Protein AF-A0A2N5J435-F1 (afdb_monomer)

Secondary structure (DSSP, 8-state):
-----------------TTHHHHHHHHHHHHHHHHHHHHHHHHHHHHHHHHHHHHHHHHHHHHHHHHHHHHHHHHHHHHHHHHTS-GGG-S-SHHHHHHHHHHHHHHHT--PPP---TT--HHHHHHHHHHHHHHHHHHHHHHHHHHHHHHHHHHHHHHHHHHHHHHHHHHHHHHHHHHHHHTTTT-S-HHHHHHHHHHHHHHHHHHTSSS--HHHHHHHHHHHHHHHHHHHHHHHHHHHHHHHHHHHHHH----EEEEEE-STT-EEEEEEEETTEEEEEEEETT-S-EEEEEEEEEEE-SSEEEEEETTS-EEEEEEETTTTEEEE-GGG--EEEEE---

Solvent-accessible surface area (backbone atoms only — not comparable to full-atom values): 18517 Å² total; per-residue (Å²): 133,90,80,87,89,89,81,87,83,86,89,85,90,79,87,88,72,99,64,54,63,66,53,53,52,50,50,52,51,52,54,54,52,50,52,51,53,49,52,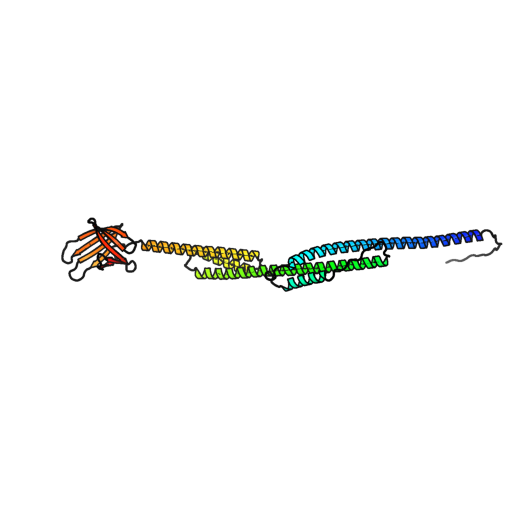53,50,50,48,51,52,51,50,47,52,52,33,54,51,29,50,51,52,17,50,51,26,48,52,49,23,54,54,29,46,53,54,27,51,54,53,49,52,52,47,56,61,58,57,70,57,65,61,87,57,36,67,50,58,66,35,44,52,52,38,45,51,56,55,52,54,52,72,73,62,77,68,88,79,82,76,84,56,89,88,55,53,52,70,55,29,48,50,47,22,50,53,29,46,49,52,26,48,51,29,50,53,50,36,53,52,48,55,51,29,50,49,46,34,51,51,21,28,53,52,29,50,33,48,50,27,50,52,54,29,49,54,45,44,53,52,44,48,52,50,58,65,72,42,67,94,44,43,65,48,68,65,34,52,56,50,33,53,52,37,44,55,53,36,53,49,48,73,69,41,87,83,63,51,40,68,59,32,48,50,40,33,50,52,37,54,55,30,48,50,48,34,54,53,24,27,52,52,28,53,50,52,53,49,52,51,50,51,51,59,41,61,57,61,81,75,51,46,26,39,36,72,53,65,98,91,37,43,35,36,38,41,33,36,55,98,69,30,35,40,38,40,35,38,41,81,88,50,93,62,71,50,75,49,62,21,42,61,75,43,76,78,50,42,44,40,32,31,34,35,94,87,70,51,74,43,35,32,39,50,41,79,90,78,48,30,40,28,38,47,49,94,78,44,82,51,67,18,46,54,64,86,126

pLDDT: mean 81.97, std 17.52, range [30.69, 98.88]

Organism: NCBI:txid361854

Sequence (342 aa):
MAQQPGSAPTPAASGPSTGDKRRLTIIAAVTAAALIVAGIGGYLLWSNHRRDAAMTACRNAAKEYDKTHDAMAKILAQAKSLSSTDESTMSSTDSLDKLKKLIASKTATDTTPPICDAGLVTSELESTKGRLDDLAGDNRALQRQLESSIKDVNASIDAKTLKNAQDDLNDAIDQAQNVLDSSAGQVADESTRSNLQTAIDDARKTVNKDKPSAAEMTKATKSLTDAIGKVNSSIAAKQQADAEEKARKAAEGPQGAFFFAAGAGGYRESITFADGQATSIQWMSLSPDRKTVVYQVSSDDGYTYTLTDNEGGTRTFTYDRGSNTLTDVTAGLSNEYAHADN

Structure (mmCIF, N/CA/C/O backbone):
data_AF-A0A2N5J435-F1
#
_entry.id   AF-A0A2N5J435-F1
#
loop_
_atom_site.group_PDB
_atom_site.id
_atom_site.type_symbol
_atom_site.label_atom_id
_atom_site.label_alt_id
_atom_site.label_comp_id
_atom_site.label_asym_id
_atom_site.label_entity_id
_atom_site.label_seq_id
_atom_site.pdbx_PDB_ins_code
_atom_site.Cartn_x
_atom_site.Cartn_y
_atom_site.Cartn_z
_atom_site.occupancy
_atom_site.B_iso_or_equiv
_atom_site.auth_seq_id
_atom_site.auth_comp_id
_atom_site.auth_asym_id
_atom_site.auth_atom_id
_atom_site.pdbx_PDB_model_num
ATOM 1 N N . MET A 1 1 ? 8.927 30.786 -104.561 1.00 34.91 1 MET A N 1
ATOM 2 C CA . MET A 1 1 ? 9.274 31.717 -105.655 1.00 34.91 1 MET A CA 1
ATOM 3 C C . MET A 1 1 ? 10.755 32.033 -105.534 1.00 34.91 1 MET A C 1
ATOM 5 O O . MET A 1 1 ? 11.125 32.464 -104.455 1.00 34.91 1 MET A O 1
ATOM 9 N N . ALA A 1 2 ? 11.517 31.778 -106.613 1.00 35.88 2 ALA A N 1
ATOM 10 C CA . ALA A 1 2 ? 12.913 32.177 -106.898 1.00 35.88 2 ALA A CA 1
ATOM 11 C C . ALA A 1 2 ? 14.011 31.738 -105.893 1.00 35.88 2 ALA A C 1
ATOM 13 O O . ALA A 1 2 ? 13.803 31.782 -104.694 1.00 35.88 2 ALA A O 1
ATOM 14 N N . GLN A 1 3 ? 15.243 31.366 -106.243 1.00 30.69 3 GLN A N 1
ATOM 15 C CA . GLN A 1 3 ? 15.958 30.921 -107.448 1.00 30.69 3 GLN A CA 1
ATOM 16 C C . GLN A 1 3 ? 17.385 30.591 -106.933 1.00 30.69 3 GLN A C 1
ATOM 18 O O . GLN A 1 3 ? 17.918 31.317 -106.100 1.00 30.69 3 GLN A O 1
ATOM 23 N N . GLN A 1 4 ? 17.980 29.481 -107.378 1.00 39.31 4 GLN A N 1
ATOM 24 C CA . GLN A 1 4 ? 19.424 29.154 -107.266 1.00 39.31 4 GLN A CA 1
ATOM 25 C C . GLN A 1 4 ? 20.240 30.058 -108.244 1.00 39.31 4 GLN A C 1
ATOM 27 O O . GLN A 1 4 ? 19.579 30.800 -108.975 1.00 39.31 4 GLN A O 1
ATOM 32 N N . PRO A 1 5 ? 21.585 29.952 -108.454 1.00 54.06 5 PRO A N 1
ATOM 33 C CA . PRO A 1 5 ? 22.674 29.190 -107.792 1.00 54.06 5 PRO A CA 1
ATOM 34 C C . PRO A 1 5 ? 24.065 29.918 -107.755 1.00 54.06 5 PRO A C 1
ATOM 36 O O . PRO A 1 5 ? 24.194 31.069 -108.159 1.00 54.06 5 PRO A O 1
ATOM 39 N N . GLY A 1 6 ? 25.131 29.190 -107.375 1.00 31.08 6 GLY A N 1
ATOM 40 C CA . GLY A 1 6 ? 26.515 29.382 -107.874 1.00 31.08 6 GLY A CA 1
ATOM 41 C C . GLY A 1 6 ? 27.565 29.621 -106.776 1.00 31.08 6 GLY A C 1
ATOM 42 O O . GLY A 1 6 ? 27.275 30.298 -105.803 1.00 31.08 6 GLY A O 1
ATOM 43 N N . SER A 1 7 ? 28.805 29.125 -106.802 1.00 35.88 7 SER A N 1
ATOM 44 C CA . SER A 1 7 ? 29.582 28.313 -107.750 1.00 35.88 7 SER A CA 1
ATOM 45 C C . SER A 1 7 ? 30.850 27.839 -107.008 1.00 35.88 7 SER A C 1
ATOM 47 O O . SER A 1 7 ? 31.382 28.584 -106.187 1.00 35.88 7 SER A O 1
ATOM 49 N N . ALA A 1 8 ? 31.371 26.644 -107.301 1.00 39.62 8 ALA A N 1
ATOM 50 C CA . ALA A 1 8 ? 32.765 26.290 -106.987 1.00 39.62 8 ALA A CA 1
ATOM 51 C C . ALA A 1 8 ? 33.710 26.881 -108.055 1.00 39.62 8 ALA A C 1
ATOM 53 O O . ALA A 1 8 ? 33.259 27.139 -109.175 1.00 39.62 8 ALA A O 1
ATOM 54 N N . PRO A 1 9 ? 35.008 27.069 -107.743 1.00 39.53 9 PRO A N 1
ATOM 55 C CA . PRO A 1 9 ? 35.994 26.174 -108.366 1.00 39.53 9 PRO A CA 1
ATOM 56 C C . PRO A 1 9 ? 37.227 25.834 -107.485 1.00 39.53 9 PRO A C 1
ATOM 58 O O . PRO A 1 9 ? 37.709 26.637 -106.693 1.00 39.53 9 PRO A O 1
ATOM 61 N N . THR A 1 10 ? 37.769 24.624 -107.660 1.00 36.88 10 THR A N 1
ATOM 62 C CA . THR A 1 10 ? 39.195 24.237 -107.438 1.00 36.88 10 THR A CA 1
ATOM 63 C C . THR A 1 10 ? 40.022 24.704 -108.671 1.00 36.88 10 THR A C 1
ATOM 65 O O . THR A 1 10 ? 39.376 25.129 -109.630 1.00 36.88 10 THR A O 1
ATOM 68 N N . PRO A 1 11 ? 41.368 24.561 -108.820 1.00 52.03 11 PRO A N 1
ATOM 69 C CA . PRO A 1 11 ? 42.474 24.162 -107.924 1.00 52.03 11 PRO A CA 1
ATOM 70 C C . PRO A 1 11 ? 43.757 25.043 -108.057 1.00 52.03 11 PRO A C 1
ATOM 72 O O . PRO A 1 11 ? 43.872 25.843 -108.975 1.00 52.03 11 PRO A O 1
ATOM 75 N N . ALA A 1 12 ? 44.783 24.835 -107.215 1.00 32.88 12 ALA A N 1
ATOM 76 C CA . ALA A 1 12 ? 46.193 25.035 -107.605 1.00 32.88 12 ALA A CA 1
ATOM 77 C C . ALA A 1 12 ? 47.150 24.346 -106.617 1.00 32.88 12 ALA A C 1
ATOM 79 O O . ALA A 1 12 ? 47.248 24.714 -105.449 1.00 32.88 12 ALA A O 1
ATOM 80 N N . ALA A 1 13 ? 47.861 23.335 -107.107 1.00 37.97 13 ALA A N 1
ATOM 81 C CA . ALA A 1 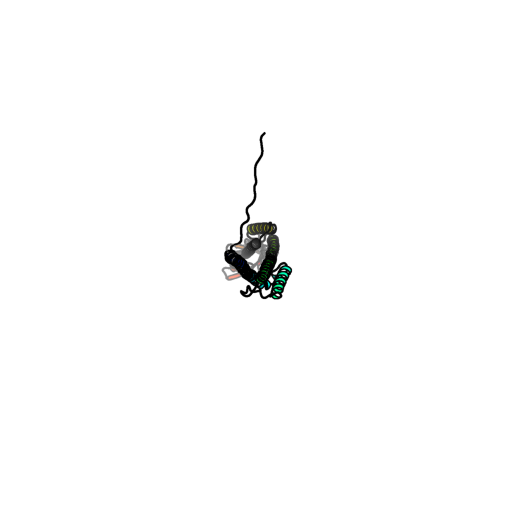13 ? 48.991 22.708 -106.440 1.00 37.97 13 ALA A CA 1
ATOM 82 C C . ALA A 1 13 ? 50.252 23.578 -106.570 1.00 37.97 13 ALA A C 1
ATOM 84 O O . ALA A 1 13 ? 50.483 24.140 -107.638 1.00 37.97 13 ALA A O 1
ATOM 85 N N . SER A 1 14 ? 51.099 23.619 -105.535 1.00 34.88 14 SER A N 1
ATOM 86 C CA . SER A 1 14 ? 52.541 23.915 -105.640 1.00 34.88 14 SER A CA 1
ATOM 87 C C . SER A 1 14 ? 53.284 23.537 -104.347 1.00 34.88 14 SER A C 1
ATOM 89 O O . SER A 1 14 ? 53.178 24.240 -103.353 1.00 34.88 14 SER A O 1
ATOM 91 N N . GLY A 1 15 ? 54.026 22.422 -104.400 1.00 31.45 15 GLY A N 1
ATOM 92 C CA . GLY A 1 15 ? 55.409 22.264 -103.899 1.00 31.45 15 GLY A CA 1
ATOM 93 C C . GLY A 1 15 ? 55.734 22.373 -102.390 1.00 31.45 15 GLY A C 1
ATOM 94 O O . GLY A 1 15 ? 55.408 23.371 -101.764 1.00 31.45 15 GLY A O 1
ATOM 95 N N . PRO A 1 16 ? 56.464 21.404 -101.791 1.00 44.00 16 PRO A N 1
ATOM 96 C CA . PRO A 1 16 ? 56.651 21.285 -100.343 1.00 44.00 16 PRO A CA 1
ATOM 97 C C . PRO A 1 16 ? 57.843 22.099 -99.805 1.00 44.00 16 PRO A C 1
ATOM 99 O O . PRO A 1 16 ? 58.942 22.028 -100.351 1.00 44.00 16 PRO A O 1
ATOM 102 N N . SER A 1 17 ? 57.677 22.773 -98.662 1.00 39.38 17 SER A N 1
ATOM 103 C CA . SER A 1 17 ? 58.792 23.279 -97.849 1.00 39.38 17 SER A CA 1
ATOM 104 C C . SER A 1 17 ? 59.025 22.364 -96.638 1.00 39.38 17 SER A C 1
ATOM 106 O O . SER A 1 17 ? 58.213 22.209 -95.722 1.00 39.38 17 SER A O 1
ATOM 108 N N . THR A 1 18 ? 60.176 21.699 -96.644 1.00 44.94 18 THR A N 1
ATOM 109 C CA . THR A 1 18 ? 60.632 20.718 -95.648 1.00 44.94 18 THR A CA 1
ATOM 110 C C . THR A 1 18 ? 61.156 21.408 -94.376 1.00 44.94 18 THR A C 1
ATOM 112 O O . THR A 1 18 ? 62.261 21.139 -93.917 1.00 44.94 18 THR A O 1
ATOM 115 N N . GLY A 1 19 ? 60.360 22.323 -93.812 1.00 46.94 19 GLY A N 1
ATOM 116 C CA . GLY A 1 19 ? 60.659 23.072 -92.580 1.00 46.94 19 GLY A CA 1
ATOM 117 C C . GLY A 1 19 ? 59.508 23.094 -91.564 1.00 46.94 19 GLY A C 1
ATOM 118 O O . GLY A 1 19 ? 59.760 23.122 -90.359 1.00 46.94 19 GLY A O 1
ATOM 119 N N . ASP A 1 20 ? 58.257 22.967 -92.023 1.00 49.66 20 ASP A N 1
ATOM 120 C CA . ASP A 1 20 ? 57.061 23.056 -91.167 1.00 49.66 20 ASP A CA 1
ATOM 121 C C . ASP A 1 20 ? 56.621 21.718 -90.569 1.00 49.66 20 ASP A C 1
ATOM 123 O O . ASP A 1 20 ? 56.049 21.678 -89.479 1.00 49.66 20 ASP A O 1
ATOM 127 N N . LYS A 1 21 ? 56.963 20.594 -91.212 1.00 47.38 21 LYS A N 1
ATOM 128 C CA . LYS A 1 21 ? 56.597 19.254 -90.722 1.00 47.38 21 LYS A CA 1
ATOM 129 C C . LYS A 1 21 ? 57.218 18.956 -89.357 1.00 47.38 21 LYS A C 1
ATOM 131 O O . LYS A 1 21 ? 56.536 18.445 -88.484 1.00 47.38 21 LYS A O 1
ATOM 136 N N . ARG A 1 22 ? 58.475 19.355 -89.118 1.00 49.72 22 ARG A N 1
ATOM 137 C CA . ARG A 1 22 ? 59.141 19.134 -87.821 1.00 49.72 22 ARG A CA 1
ATOM 138 C C . ARG A 1 22 ? 58.524 19.983 -86.704 1.00 49.72 22 ARG A C 1
ATOM 140 O O . ARG A 1 22 ? 58.408 19.499 -85.585 1.00 49.72 22 ARG A O 1
ATOM 147 N N . ARG A 1 23 ? 58.082 21.212 -87.000 1.00 50.41 23 ARG A N 1
ATOM 148 C CA . ARG A 1 23 ? 57.402 22.086 -86.027 1.00 50.41 23 ARG A CA 1
ATOM 149 C C . ARG A 1 23 ? 55.988 21.589 -85.713 1.00 50.41 23 ARG A C 1
ATOM 151 O O . ARG A 1 23 ? 55.645 21.495 -84.542 1.00 50.41 23 ARG A O 1
ATOM 158 N N . LEU A 1 24 ? 55.217 21.178 -86.721 1.00 46.34 24 LEU A N 1
ATOM 159 C CA . LEU A 1 24 ? 53.882 20.589 -86.542 1.00 46.34 24 LEU A CA 1
ATOM 160 C C . LEU A 1 24 ? 53.921 19.233 -85.819 1.00 46.34 24 LEU A C 1
ATOM 162 O O . LEU A 1 24 ? 53.087 18.992 -84.952 1.00 46.34 24 LEU A O 1
ATOM 166 N N . THR A 1 25 ? 54.910 18.375 -86.095 1.00 52.84 25 THR A N 1
ATOM 167 C CA . THR A 1 25 ? 55.085 17.102 -85.374 1.00 52.84 25 THR A CA 1
ATOM 168 C C . THR A 1 25 ? 55.515 17.315 -83.920 1.00 52.84 25 THR A C 1
ATOM 170 O O . THR A 1 25 ? 55.017 16.617 -83.042 1.00 52.84 25 THR A O 1
ATOM 173 N N . ILE A 1 26 ? 56.382 18.295 -83.634 1.00 54.75 26 ILE A N 1
ATOM 174 C CA . ILE A 1 26 ? 56.763 18.632 -82.251 1.00 54.75 26 ILE A CA 1
ATOM 175 C C . ILE A 1 26 ? 55.569 19.220 -81.488 1.00 54.75 26 ILE A C 1
ATOM 177 O O . ILE A 1 26 ? 55.315 18.801 -80.364 1.00 54.75 26 ILE A O 1
ATOM 181 N N . ILE A 1 27 ? 54.798 20.128 -82.095 1.00 55.47 27 ILE A N 1
ATOM 182 C CA . ILE A 1 27 ? 53.604 20.706 -81.460 1.00 55.47 27 ILE A CA 1
ATOM 183 C C . ILE A 1 27 ? 52.565 19.612 -81.179 1.00 55.47 27 ILE A C 1
ATOM 185 O O . ILE A 1 27 ? 52.117 19.499 -80.043 1.00 55.47 27 ILE A O 1
ATOM 189 N N . ALA A 1 28 ? 52.264 18.737 -82.146 1.00 51.53 28 ALA A N 1
ATOM 190 C CA . ALA A 1 28 ? 51.325 17.627 -81.954 1.00 51.53 28 ALA A CA 1
ATOM 191 C C . ALA A 1 28 ? 51.779 16.629 -80.868 1.00 51.53 28 ALA A C 1
ATOM 193 O O . ALA A 1 28 ? 50.960 16.175 -80.069 1.00 51.53 28 ALA A O 1
ATOM 194 N N . ALA A 1 29 ? 53.079 16.324 -80.791 1.00 53.09 29 ALA A N 1
ATOM 195 C CA . ALA A 1 29 ? 53.634 15.457 -79.750 1.00 53.09 29 ALA A CA 1
ATOM 196 C C . ALA A 1 29 ? 53.555 16.097 -78.351 1.00 53.09 29 ALA A C 1
ATOM 198 O O . ALA A 1 29 ? 53.209 15.421 -77.381 1.00 53.09 29 ALA A O 1
ATOM 199 N N . VAL A 1 30 ? 53.816 17.404 -78.241 1.00 50.97 30 VAL A N 1
ATOM 200 C CA . VAL A 1 30 ? 53.721 18.149 -76.975 1.00 50.97 30 VAL A CA 1
ATOM 201 C C . VAL A 1 30 ? 52.266 18.264 -76.508 1.00 50.97 30 VAL A C 1
ATOM 203 O O . VAL A 1 30 ? 51.997 18.094 -75.320 1.00 50.97 30 VAL A O 1
ATOM 206 N N . THR A 1 31 ? 51.304 18.469 -77.416 1.00 47.19 31 THR A N 1
ATOM 207 C CA . THR A 1 31 ? 49.873 18.508 -77.061 1.00 47.19 31 THR A CA 1
ATOM 208 C C . THR A 1 31 ? 49.348 17.134 -76.628 1.00 47.19 31 THR A C 1
ATOM 210 O O . THR A 1 31 ? 48.610 17.048 -75.649 1.00 47.19 31 THR A O 1
ATOM 213 N N . ALA A 1 32 ? 49.767 16.045 -77.284 1.00 46.31 32 ALA A N 1
ATOM 214 C CA . ALA A 1 32 ? 49.389 14.685 -76.888 1.00 46.31 32 ALA A CA 1
ATOM 215 C C . ALA A 1 32 ? 49.963 14.293 -75.511 1.00 46.31 32 ALA A C 1
ATOM 217 O O . ALA A 1 32 ? 49.247 13.730 -74.682 1.00 46.31 32 ALA A O 1
ATOM 218 N N . ALA A 1 33 ? 51.220 14.649 -75.225 1.00 47.59 33 ALA A N 1
ATOM 219 C CA . ALA A 1 33 ? 51.826 14.428 -73.912 1.00 47.59 33 ALA A CA 1
ATOM 220 C C . ALA A 1 33 ? 51.135 15.249 -72.804 1.00 47.59 33 ALA A C 1
ATOM 222 O O . ALA A 1 33 ? 50.891 14.728 -71.715 1.00 47.59 33 ALA A O 1
ATOM 223 N N . ALA A 1 34 ? 50.750 16.499 -73.085 1.00 48.84 34 ALA A N 1
ATOM 224 C CA . ALA A 1 34 ? 50.025 17.346 -72.136 1.00 48.84 34 ALA A CA 1
ATOM 225 C C . ALA A 1 34 ? 48.625 16.799 -71.791 1.00 48.84 34 ALA A C 1
ATOM 227 O O . ALA A 1 34 ? 48.221 16.863 -70.632 1.00 48.84 34 ALA A O 1
ATOM 228 N N . LEU A 1 35 ? 47.909 16.202 -72.753 1.00 48.53 35 LEU A N 1
ATOM 229 C CA . LEU A 1 35 ? 46.603 15.569 -72.513 1.00 48.53 35 LEU A CA 1
ATOM 230 C C . LEU A 1 35 ? 46.710 14.282 -71.682 1.00 48.53 35 LEU A C 1
ATOM 232 O O . LEU A 1 35 ? 45.839 14.021 -70.856 1.00 48.53 35 LEU A O 1
ATOM 236 N N . ILE A 1 36 ? 47.788 13.506 -71.840 1.00 50.66 36 ILE A N 1
ATOM 237 C CA . ILE A 1 36 ? 48.042 12.310 -71.020 1.00 50.66 36 ILE A CA 1
ATOM 238 C C . ILE A 1 36 ? 48.400 12.707 -69.581 1.00 50.66 36 ILE A C 1
ATOM 240 O O . ILE A 1 36 ? 47.857 12.139 -68.637 1.00 50.66 36 ILE A O 1
ATOM 244 N N . VAL A 1 37 ? 49.247 13.725 -69.388 1.00 47.53 37 VAL A N 1
ATOM 245 C CA . VAL A 1 37 ? 49.597 14.227 -68.046 1.00 47.53 37 VAL A CA 1
ATOM 246 C C . VAL A 1 37 ? 48.395 14.891 -67.361 1.00 47.53 37 VAL A C 1
ATOM 248 O O . VAL A 1 37 ? 48.193 14.683 -66.168 1.00 47.53 37 VAL A O 1
ATOM 251 N N . ALA A 1 38 ? 47.546 15.616 -68.098 1.00 44.25 38 ALA A N 1
ATOM 252 C CA . ALA A 1 38 ? 46.299 16.175 -67.570 1.00 44.25 38 ALA A CA 1
ATOM 253 C C . ALA A 1 38 ? 45.236 15.098 -67.284 1.00 44.25 38 ALA A C 1
ATOM 255 O O . ALA A 1 38 ? 44.502 15.218 -66.308 1.00 44.25 38 ALA A O 1
ATOM 256 N N . GLY A 1 39 ? 45.172 14.025 -68.080 1.00 41.81 39 GLY A N 1
ATOM 257 C CA . GLY A 1 39 ? 44.287 12.880 -67.843 1.00 41.81 39 GLY A CA 1
ATOM 258 C C . GLY A 1 39 ? 44.696 12.055 -66.619 1.00 41.81 39 GLY A C 1
ATOM 259 O O . GLY A 1 39 ? 43.846 11.706 -65.804 1.00 41.81 39 GLY A O 1
ATOM 260 N N . ILE A 1 40 ? 45.999 11.812 -66.432 1.00 52.22 40 ILE A N 1
ATOM 261 C CA . ILE A 1 40 ? 46.543 11.134 -65.244 1.00 52.22 40 ILE A CA 1
ATOM 262 C C . ILE A 1 40 ? 46.450 12.051 -64.015 1.00 52.22 40 ILE A C 1
ATOM 264 O O . ILE A 1 40 ? 46.023 11.604 -62.957 1.00 52.22 40 ILE A O 1
ATOM 268 N N . GLY A 1 41 ? 46.773 13.341 -64.147 1.00 41.38 41 GLY A N 1
ATOM 269 C CA . GLY A 1 41 ? 46.637 14.329 -63.073 1.00 41.38 41 GLY A CA 1
ATOM 270 C C . GLY A 1 41 ? 45.182 14.554 -62.650 1.00 41.38 41 GLY A C 1
ATOM 271 O O . GLY A 1 41 ? 44.895 14.615 -61.460 1.00 41.38 41 GLY A O 1
ATOM 272 N N . GLY A 1 42 ? 44.249 14.597 -63.604 1.00 44.00 42 GLY A N 1
ATOM 273 C CA . GLY A 1 42 ? 42.810 14.684 -63.355 1.00 44.00 42 GLY A CA 1
ATOM 274 C C . GLY A 1 42 ? 42.238 13.416 -62.719 1.00 44.00 42 GLY A C 1
ATOM 275 O O . GLY A 1 42 ? 41.447 13.518 -61.785 1.00 44.00 42 GLY A O 1
ATOM 276 N N . TYR A 1 43 ? 42.683 12.229 -63.148 1.00 55.28 43 TYR A N 1
ATOM 277 C CA . TYR A 1 43 ? 42.326 10.957 -62.510 1.00 55.28 43 TYR A CA 1
ATOM 278 C C . TYR A 1 43 ? 42.878 10.857 -61.084 1.00 55.28 43 TYR A C 1
ATOM 280 O O . TYR A 1 43 ? 42.136 10.470 -60.190 1.00 55.28 43 TYR A O 1
ATOM 288 N N . LEU A 1 44 ? 44.129 11.272 -60.847 1.00 57.66 44 LEU A N 1
ATOM 289 C CA . LEU A 1 44 ? 44.747 11.288 -59.517 1.00 57.66 44 LEU A CA 1
ATOM 290 C C . LEU A 1 44 ? 44.088 12.306 -58.574 1.00 57.66 44 LEU A C 1
ATOM 292 O O . LEU A 1 44 ? 43.879 12.009 -57.400 1.00 57.66 44 LEU A O 1
ATOM 296 N N . LEU A 1 45 ? 43.715 13.489 -59.074 1.00 59.06 45 LEU A N 1
ATOM 297 C CA . LEU A 1 45 ? 42.973 14.494 -58.303 1.00 59.06 45 LEU A CA 1
ATOM 298 C C . LEU A 1 45 ? 41.543 14.030 -57.992 1.00 59.06 45 LEU A C 1
ATOM 300 O O . LEU A 1 45 ? 41.081 14.188 -56.863 1.00 59.06 45 LEU A O 1
ATOM 304 N N . TRP A 1 46 ? 40.857 13.405 -58.953 1.00 59.91 46 TRP A N 1
ATOM 305 C CA . TRP A 1 46 ? 39.523 12.833 -58.751 1.00 59.91 46 TRP A CA 1
ATOM 306 C C . TRP A 1 46 ? 39.550 11.618 -57.811 1.00 59.91 46 TRP A C 1
ATOM 308 O O . TRP A 1 46 ? 38.695 11.503 -56.932 1.00 59.91 46 TRP A O 1
ATOM 318 N N . SER A 1 47 ? 40.561 10.749 -57.919 1.00 65.31 47 SER A N 1
ATOM 319 C CA . SER A 1 47 ? 40.746 9.602 -57.025 1.00 65.31 47 SER A CA 1
ATOM 320 C C . SER A 1 47 ? 41.129 10.030 -55.609 1.00 65.31 47 SER A C 1
ATOM 322 O O . SER A 1 47 ? 40.613 9.454 -54.652 1.00 65.31 47 SER A O 1
ATOM 324 N N . ASN A 1 48 ? 41.968 11.064 -55.454 1.00 68.00 48 ASN A N 1
ATOM 325 C CA . ASN A 1 48 ? 42.274 11.634 -54.139 1.00 68.00 48 ASN A CA 1
ATOM 326 C C . ASN A 1 48 ? 41.033 12.266 -53.508 1.00 68.00 48 ASN A C 1
ATOM 328 O O . ASN A 1 48 ? 40.722 11.948 -52.366 1.00 68.00 48 ASN A O 1
ATOM 332 N N . HIS A 1 49 ? 40.266 13.067 -54.255 1.00 76.19 49 HIS A N 1
ATOM 333 C CA . HIS A 1 49 ? 39.044 13.680 -53.730 1.00 76.19 49 HIS A CA 1
ATOM 334 C C . HIS A 1 49 ? 38.003 12.632 -53.306 1.00 76.19 49 HIS A C 1
ATOM 336 O O . HIS A 1 49 ? 37.373 12.752 -52.255 1.00 76.19 49 HIS A O 1
ATOM 342 N N . ARG A 1 50 ? 37.858 11.555 -54.088 1.00 78.88 50 ARG A N 1
ATOM 343 C CA . ARG A 1 50 ? 36.958 10.442 -53.764 1.00 78.88 50 ARG A CA 1
ATOM 344 C C . ARG A 1 50 ? 37.418 9.657 -52.534 1.00 78.88 50 ARG A C 1
ATOM 346 O O . ARG A 1 50 ? 36.585 9.264 -51.720 1.00 78.88 50 ARG A O 1
ATOM 353 N N . ARG A 1 51 ? 38.725 9.445 -52.367 1.00 82.38 51 ARG A N 1
ATOM 354 C CA . ARG A 1 51 ? 39.288 8.810 -51.167 1.00 82.38 51 ARG A CA 1
ATOM 355 C C . ARG A 1 51 ? 39.140 9.696 -49.928 1.00 82.38 51 ARG A C 1
ATOM 357 O O . ARG A 1 51 ? 38.750 9.181 -48.886 1.00 82.38 51 ARG A O 1
ATOM 364 N N . ASP A 1 52 ? 39.366 11.003 -50.036 1.00 84.44 52 ASP A N 1
ATOM 365 C CA . ASP A 1 52 ? 39.177 11.953 -48.929 1.00 84.44 52 ASP A CA 1
ATOM 366 C C . ASP A 1 52 ? 37.708 12.018 -48.482 1.00 84.44 52 ASP A C 1
ATOM 368 O O . ASP A 1 52 ? 37.406 12.031 -47.281 1.00 84.44 52 ASP A O 1
ATOM 372 N N . ALA A 1 53 ? 36.778 11.980 -49.442 1.00 85.56 53 ALA A N 1
ATOM 373 C CA . ALA A 1 53 ? 35.350 11.864 -49.170 1.00 85.56 53 ALA A CA 1
ATOM 374 C C . ALA A 1 53 ? 35.007 10.533 -48.474 1.00 85.56 53 ALA A C 1
ATOM 376 O O . ALA A 1 53 ? 34.309 10.543 -47.458 1.00 85.56 53 ALA A O 1
ATOM 377 N N . ALA A 1 54 ? 35.540 9.402 -48.954 1.00 87.06 54 ALA A N 1
ATOM 378 C CA . ALA A 1 54 ? 35.344 8.089 -48.332 1.00 87.06 54 ALA A CA 1
ATOM 379 C C . ALA A 1 54 ? 35.926 8.022 -46.907 1.00 87.06 54 ALA A C 1
ATOM 381 O O . ALA A 1 54 ? 35.276 7.504 -46.000 1.00 87.06 54 ALA A O 1
ATOM 382 N N . MET A 1 55 ? 37.099 8.618 -46.672 1.00 89.94 55 MET A N 1
ATOM 383 C CA . MET A 1 55 ? 37.724 8.701 -45.348 1.00 89.94 55 MET A CA 1
ATOM 384 C C . MET A 1 55 ? 36.892 9.553 -44.384 1.00 89.94 55 MET A C 1
ATOM 386 O O . MET A 1 55 ? 36.692 9.179 -43.228 1.00 89.94 55 MET A O 1
ATOM 390 N N . THR A 1 56 ? 36.367 10.686 -44.854 1.00 89.62 56 THR A N 1
ATOM 391 C CA . THR A 1 56 ? 35.478 11.548 -44.060 1.00 89.62 56 THR A CA 1
ATOM 392 C C . THR A 1 56 ? 34.177 10.828 -43.709 1.00 89.62 56 THR A C 1
ATOM 394 O O . THR A 1 56 ? 33.758 10.845 -42.552 1.00 89.62 56 THR A O 1
ATOM 397 N N . ALA A 1 57 ? 33.563 10.143 -44.677 1.00 89.00 57 ALA A N 1
ATOM 398 C CA . ALA A 1 57 ? 32.354 9.357 -44.455 1.00 89.00 57 ALA A CA 1
ATOM 399 C C . ALA A 1 57 ? 32.593 8.196 -43.474 1.00 89.00 57 ALA A C 1
ATOM 401 O O . ALA A 1 57 ? 31.779 7.990 -42.577 1.00 89.00 57 ALA A O 1
ATOM 402 N N . CYS A 1 58 ? 33.730 7.500 -43.586 1.00 90.50 58 CYS A N 1
ATOM 403 C CA . CYS A 1 58 ? 34.141 6.458 -42.644 1.00 90.50 58 CYS A CA 1
ATOM 404 C C . CYS A 1 58 ? 34.292 7.022 -41.223 1.00 90.50 58 CYS A C 1
ATOM 406 O O . CYS A 1 58 ? 33.699 6.502 -40.283 1.00 90.50 58 CYS A O 1
ATOM 408 N N . ARG A 1 59 ? 35.013 8.140 -41.051 1.00 91.06 59 ARG A N 1
ATOM 409 C CA . ARG A 1 59 ? 35.183 8.794 -39.739 1.00 91.06 59 ARG A CA 1
ATOM 410 C C . ARG A 1 59 ? 33.859 9.244 -39.122 1.00 91.06 59 ARG A C 1
ATOM 412 O O . ARG A 1 59 ? 33.705 9.179 -37.906 1.00 91.06 59 ARG A O 1
ATOM 419 N N . ASN A 1 60 ? 32.914 9.709 -39.935 1.00 87.62 60 ASN A N 1
ATOM 420 C CA . ASN A 1 60 ? 31.582 10.067 -39.453 1.00 87.62 60 ASN A CA 1
ATOM 421 C C . ASN A 1 60 ? 30.794 8.830 -38.999 1.00 87.62 60 ASN A C 1
ATOM 423 O O . ASN A 1 60 ? 30.166 8.888 -37.945 1.00 87.62 60 ASN A O 1
ATOM 427 N N . ALA A 1 61 ? 30.876 7.715 -39.732 1.00 86.12 61 ALA A N 1
ATOM 428 C CA . ALA A 1 61 ? 30.288 6.444 -39.308 1.00 86.12 61 ALA A CA 1
ATOM 429 C C . ALA A 1 61 ? 30.925 5.923 -38.009 1.00 86.12 61 ALA A C 1
ATOM 431 O O . ALA A 1 61 ? 30.205 5.483 -37.121 1.00 86.12 61 ALA A O 1
ATOM 432 N N . ALA A 1 62 ? 32.245 6.064 -37.838 1.00 88.88 62 ALA A N 1
ATOM 433 C CA . ALA A 1 62 ? 32.933 5.709 -36.592 1.00 88.88 62 ALA A CA 1
ATOM 434 C C . ALA A 1 62 ? 32.422 6.536 -35.399 1.00 88.88 62 ALA A C 1
ATOM 436 O O . ALA A 1 62 ? 32.077 5.977 -34.365 1.00 88.88 62 ALA A O 1
ATOM 437 N N . LYS A 1 63 ? 32.270 7.858 -35.566 1.00 88.69 63 LYS A N 1
ATOM 438 C CA . LYS A 1 63 ? 31.688 8.728 -34.527 1.00 88.69 63 LYS A CA 1
ATOM 439 C C . LYS A 1 63 ? 30.245 8.358 -34.183 1.00 88.69 63 LYS A C 1
ATOM 441 O O . LYS A 1 63 ? 29.848 8.440 -33.023 1.00 88.69 63 LYS A O 1
ATOM 446 N N . GLU A 1 64 ? 29.439 8.003 -35.181 1.00 86.56 64 GLU A N 1
ATOM 447 C CA . GLU A 1 64 ? 28.052 7.590 -34.950 1.00 86.56 64 GLU A CA 1
ATOM 448 C C . GLU A 1 64 ? 27.981 6.215 -34.270 1.00 86.56 64 GLU A C 1
ATOM 450 O O . GLU A 1 64 ? 27.154 6.009 -33.376 1.00 86.56 64 GLU A O 1
ATOM 455 N N . TYR A 1 65 ? 28.880 5.296 -34.624 1.00 89.75 65 TYR A N 1
ATOM 456 C CA . TYR A 1 65 ? 29.079 4.051 -33.891 1.00 89.75 65 TYR A CA 1
ATOM 457 C C . TYR A 1 65 ? 29.416 4.329 -32.420 1.00 89.75 65 TYR A C 1
ATOM 459 O O . TYR A 1 65 ? 28.687 3.850 -31.556 1.00 89.75 65 TYR A O 1
ATOM 467 N N . ASP A 1 66 ? 30.420 5.162 -32.123 1.00 88.00 66 ASP A N 1
ATOM 468 C CA . ASP A 1 66 ? 30.815 5.484 -30.742 1.00 88.00 66 ASP A CA 1
ATOM 469 C C . ASP A 1 66 ? 29.636 6.065 -29.946 1.00 88.00 66 ASP A C 1
ATOM 471 O O . ASP A 1 66 ? 29.326 5.626 -28.839 1.00 88.00 66 ASP A O 1
ATOM 475 N N . LYS A 1 67 ? 28.890 6.999 -30.548 1.00 86.38 67 LYS A N 1
ATOM 476 C CA . LYS A 1 67 ? 27.706 7.606 -29.928 1.00 86.38 67 LYS A CA 1
ATOM 477 C C . LYS A 1 67 ? 26.613 6.581 -29.610 1.00 86.38 67 LYS A C 1
ATOM 479 O O . LYS A 1 67 ? 26.018 6.627 -28.531 1.00 86.38 67 LYS A O 1
ATOM 484 N N . THR A 1 68 ? 26.298 5.693 -30.553 1.00 85.38 68 THR A N 1
ATOM 485 C CA . THR A 1 68 ? 25.270 4.655 -30.351 1.00 85.38 68 THR A CA 1
ATOM 486 C C . THR A 1 68 ? 25.732 3.584 -29.370 1.00 85.38 68 THR A C 1
ATOM 488 O O . THR A 1 68 ? 24.928 3.111 -28.569 1.00 85.38 68 THR A O 1
ATOM 491 N N . HIS A 1 69 ? 27.023 3.256 -29.375 1.00 88.44 69 HIS A N 1
ATOM 492 C CA . HIS A 1 69 ? 27.648 2.366 -28.410 1.00 88.44 69 HIS A CA 1
ATOM 493 C C . HIS A 1 69 ? 27.539 2.931 -26.988 1.00 88.44 69 HIS A C 1
ATOM 495 O O . HIS A 1 69 ? 27.053 2.240 -26.095 1.00 88.44 69 HIS A O 1
ATOM 501 N N . ASP A 1 70 ? 27.893 4.201 -26.780 1.00 87.94 70 ASP A N 1
ATOM 502 C CA . ASP A 1 70 ? 27.801 4.863 -25.475 1.00 87.94 70 ASP A CA 1
ATOM 503 C C . ASP A 1 70 ? 26.358 4.951 -24.961 1.00 87.94 70 ASP A C 1
ATOM 505 O O . ASP A 1 70 ? 26.093 4.724 -23.776 1.00 87.94 70 ASP A O 1
ATOM 509 N N . ALA A 1 71 ? 25.402 5.273 -25.837 1.00 85.12 71 ALA A N 1
ATOM 510 C CA . ALA A 1 71 ? 23.983 5.309 -25.484 1.00 85.12 71 ALA A CA 1
ATOM 511 C C . ALA A 1 71 ? 23.472 3.923 -25.060 1.00 85.12 71 ALA A C 1
ATOM 513 O O . ALA A 1 71 ? 22.858 3.778 -24.001 1.00 85.12 71 ALA A O 1
ATOM 514 N N . MET A 1 72 ? 23.791 2.893 -25.843 1.00 90.56 72 MET A N 1
ATOM 515 C CA . MET A 1 72 ? 23.453 1.508 -25.530 1.00 90.56 72 MET A CA 1
ATOM 516 C C . MET A 1 72 ? 24.128 1.042 -24.230 1.00 90.56 72 MET A C 1
ATOM 518 O O . MET A 1 72 ? 23.470 0.411 -23.407 1.00 90.56 72 MET A O 1
ATOM 522 N N . ALA A 1 73 ? 25.401 1.373 -23.997 1.00 89.38 73 ALA A N 1
ATOM 523 C CA . ALA A 1 73 ? 26.127 1.002 -22.782 1.00 89.38 73 ALA A CA 1
ATOM 524 C C . ALA A 1 73 ? 25.482 1.592 -21.515 1.00 89.38 73 ALA A C 1
ATOM 526 O O . ALA A 1 73 ? 25.383 0.905 -20.496 1.00 89.38 73 ALA A O 1
ATOM 527 N N . LYS A 1 74 ? 24.970 2.830 -21.585 1.00 89.94 74 LYS A N 1
ATOM 528 C CA . LYS A 1 74 ? 24.206 3.451 -20.487 1.00 89.94 74 LYS A CA 1
ATOM 529 C C . LYS A 1 74 ? 22.924 2.681 -20.178 1.00 89.94 74 LYS A C 1
ATOM 531 O O . LYS A 1 74 ? 22.669 2.371 -19.016 1.00 89.94 74 LYS A O 1
ATOM 536 N N . ILE A 1 75 ? 22.142 2.343 -21.203 1.00 91.25 75 ILE A N 1
ATOM 537 C CA . ILE A 1 75 ? 20.915 1.553 -21.029 1.00 91.25 75 ILE A CA 1
ATOM 538 C C . ILE A 1 75 ? 21.240 0.145 -20.518 1.00 91.25 75 ILE A C 1
ATOM 540 O O . ILE A 1 75 ? 20.552 -0.365 -19.641 1.00 91.25 75 ILE A O 1
ATOM 544 N N . LEU A 1 76 ? 22.327 -0.468 -20.987 1.00 90.75 76 LEU A N 1
ATOM 545 C CA . LEU A 1 76 ? 22.782 -1.767 -20.502 1.00 90.75 76 LEU A CA 1
ATOM 546 C C . LEU A 1 76 ? 23.166 -1.724 -19.015 1.00 90.75 76 LEU A C 1
ATOM 548 O O . LEU A 1 76 ? 22.879 -2.671 -18.287 1.00 90.75 76 LEU A O 1
ATOM 552 N N . ALA A 1 77 ? 23.789 -0.643 -18.543 1.00 90.94 77 ALA A N 1
ATOM 553 C CA . ALA A 1 77 ? 24.082 -0.464 -17.121 1.00 90.94 77 ALA A CA 1
ATOM 554 C C . ALA A 1 77 ? 22.795 -0.365 -16.283 1.00 90.94 77 ALA A C 1
ATOM 556 O O . ALA A 1 77 ? 22.692 -1.016 -15.242 1.00 90.94 77 ALA A O 1
ATOM 557 N N . GLN A 1 78 ? 21.789 0.374 -16.764 1.00 91.62 78 GLN A N 1
ATOM 558 C CA . GLN A 1 78 ? 20.467 0.435 -16.127 1.00 91.62 78 GLN A CA 1
ATOM 559 C C . GLN A 1 78 ? 19.784 -0.940 -16.114 1.00 91.62 78 GLN A C 1
ATOM 561 O O . GLN A 1 78 ? 19.313 -1.384 -15.070 1.00 91.62 78 GLN A O 1
ATOM 566 N N . ALA A 1 79 ? 19.804 -1.648 -17.245 1.00 92.81 79 ALA A N 1
ATOM 567 C CA . ALA A 1 79 ? 19.281 -3.004 -17.372 1.00 92.81 79 ALA A CA 1
ATOM 568 C C . ALA A 1 79 ? 19.957 -3.970 -16.390 1.00 92.81 79 ALA A C 1
ATOM 570 O O . ALA A 1 79 ? 19.272 -4.737 -15.724 1.00 92.81 79 ALA A O 1
ATOM 571 N N . LYS A 1 80 ? 21.288 -3.913 -16.251 1.00 91.50 80 LYS A N 1
ATOM 572 C CA . LYS A 1 80 ? 22.038 -4.726 -15.280 1.00 91.50 80 LYS A CA 1
ATOM 573 C C . LYS A 1 80 ? 21.629 -4.421 -13.844 1.00 91.50 80 LYS A C 1
ATOM 575 O O . LYS A 1 80 ? 21.406 -5.352 -13.076 1.00 91.50 80 LYS A O 1
ATOM 580 N N . SER A 1 81 ? 21.483 -3.143 -13.494 1.00 91.69 81 SER A N 1
ATOM 581 C CA . SER A 1 81 ? 20.986 -2.749 -12.172 1.00 91.69 81 SER A CA 1
ATOM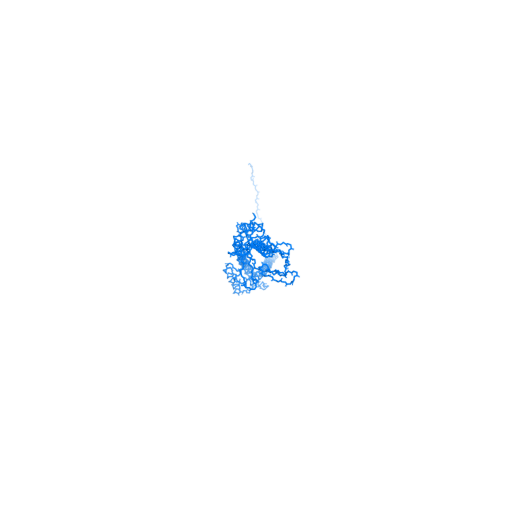 582 C C . SER A 1 81 ? 19.605 -3.345 -11.897 1.00 91.69 81 SER A C 1
ATOM 584 O O . SER A 1 81 ? 19.381 -3.901 -10.827 1.00 91.69 81 SER A O 1
ATOM 586 N N . LEU A 1 82 ? 18.700 -3.266 -12.874 1.00 91.75 82 LEU A N 1
ATOM 587 C CA . LEU A 1 82 ? 17.332 -3.769 -12.760 1.00 91.75 82 LEU A CA 1
ATOM 588 C C . LEU A 1 82 ? 17.249 -5.304 -12.805 1.00 91.75 82 LEU A C 1
ATOM 590 O O . LEU A 1 82 ? 16.343 -5.896 -12.234 1.00 91.75 82 LEU A O 1
ATOM 594 N N . SER A 1 83 ? 18.208 -5.974 -13.446 1.00 90.19 83 SER A N 1
ATOM 595 C CA . SER A 1 83 ? 18.249 -7.441 -13.531 1.00 90.19 83 SER A CA 1
ATOM 596 C C . SER A 1 83 ? 18.501 -8.138 -12.188 1.00 90.19 83 SER A C 1
ATOM 598 O O . SER A 1 83 ? 18.249 -9.337 -12.071 1.00 90.19 83 SER A O 1
ATOM 600 N N . SER A 1 84 ? 18.971 -7.382 -11.192 1.00 89.94 84 SER A N 1
ATOM 601 C CA . SER A 1 84 ? 19.189 -7.828 -9.812 1.00 89.94 84 SER A CA 1
ATOM 602 C C . SER A 1 84 ? 17.979 -7.584 -8.902 1.00 89.94 84 SER A C 1
ATOM 604 O O . SER A 1 84 ? 18.074 -7.827 -7.701 1.00 89.94 84 SER A O 1
ATOM 606 N N . THR A 1 85 ? 16.869 -7.065 -9.439 1.00 90.06 85 THR A N 1
ATOM 607 C CA . THR A 1 85 ? 15.627 -6.879 -8.682 1.00 90.06 85 THR A CA 1
ATOM 608 C C . THR A 1 85 ? 15.094 -8.218 -8.180 1.00 90.06 85 THR A C 1
ATOM 610 O O . THR A 1 85 ? 15.142 -9.226 -8.884 1.00 90.06 85 THR A O 1
ATOM 613 N N . ASP A 1 86 ? 14.572 -8.209 -6.955 1.00 89.56 86 ASP A N 1
ATOM 614 C CA . ASP A 1 86 ? 13.939 -9.366 -6.335 1.00 89.56 86 ASP A CA 1
ATOM 615 C C . ASP A 1 86 ? 12.641 -9.735 -7.071 1.00 89.56 86 ASP A C 1
ATOM 617 O O . ASP A 1 86 ? 11.715 -8.928 -7.187 1.00 89.56 86 ASP A O 1
ATOM 621 N N . GLU A 1 87 ? 12.569 -10.975 -7.546 1.00 89.06 87 GLU A N 1
ATOM 622 C CA . GLU A 1 87 ? 11.435 -11.528 -8.291 1.00 89.06 87 GLU A CA 1
ATOM 623 C C . GLU A 1 87 ? 10.117 -11.488 -7.502 1.00 89.06 87 GLU A C 1
ATOM 625 O O . GLU A 1 87 ? 9.051 -11.354 -8.100 1.00 89.06 87 GLU A O 1
ATOM 630 N N . SER A 1 88 ? 10.166 -11.516 -6.165 1.00 89.12 88 SER A N 1
ATOM 631 C CA . SER A 1 88 ? 8.978 -11.415 -5.304 1.00 89.12 88 SER A CA 1
ATOM 632 C C . SER A 1 88 ? 8.273 -10.055 -5.386 1.00 89.12 88 SER A C 1
ATOM 634 O O . SER A 1 88 ? 7.080 -9.946 -5.083 1.00 89.12 88 SER A O 1
ATOM 636 N N . THR A 1 89 ? 8.981 -9.017 -5.840 1.00 89.94 89 THR A N 1
ATOM 637 C CA . THR A 1 89 ? 8.431 -7.666 -6.032 1.00 89.94 89 THR A CA 1
ATOM 638 C C . THR A 1 89 ? 7.701 -7.502 -7.364 1.00 89.94 89 THR A C 1
ATOM 640 O O . THR A 1 89 ? 7.178 -6.427 -7.653 1.00 89.94 89 THR A O 1
ATOM 643 N N . MET A 1 90 ? 7.643 -8.557 -8.180 1.00 93.00 90 MET A N 1
ATOM 644 C CA . MET A 1 90 ? 7.128 -8.516 -9.545 1.00 93.00 90 MET A CA 1
ATOM 645 C C . MET A 1 90 ? 5.840 -9.328 -9.693 1.00 93.00 90 MET A C 1
ATOM 647 O O . MET A 1 90 ? 5.602 -10.305 -8.987 1.00 93.00 90 MET A O 1
ATOM 651 N N . SER A 1 91 ? 4.985 -8.925 -10.634 1.00 90.88 91 SER A N 1
ATOM 652 C CA . SER A 1 91 ? 3.756 -9.667 -10.965 1.00 90.88 91 SER A CA 1
ATOM 653 C C . SER A 1 91 ? 4.007 -10.787 -11.978 1.00 90.88 91 SER A C 1
ATOM 655 O O . SER A 1 91 ? 3.266 -11.764 -12.024 1.00 90.88 91 SER A O 1
ATOM 657 N N . SER A 1 92 ? 5.071 -10.660 -12.770 1.00 87.62 92 SER A N 1
ATOM 658 C CA . SER A 1 92 ? 5.551 -11.656 -13.725 1.00 87.62 92 SER A CA 1
ATOM 659 C C . SER A 1 92 ? 7.077 -11.646 -13.762 1.00 87.62 92 SER A C 1
ATOM 661 O O . SER A 1 92 ? 7.687 -10.599 -14.004 1.00 87.62 92 SER A O 1
ATOM 663 N N . THR A 1 93 ? 7.682 -12.815 -13.553 1.00 90.00 93 THR A N 1
ATOM 664 C CA . THR A 1 93 ? 9.133 -13.038 -13.641 1.00 90.00 93 THR A CA 1
ATOM 665 C C . THR A 1 93 ? 9.627 -13.102 -15.088 1.00 90.00 93 THR A C 1
ATOM 667 O O . THR A 1 93 ? 10.791 -12.805 -15.351 1.00 90.00 93 THR A O 1
ATOM 670 N N . ASP A 1 94 ? 8.740 -13.375 -16.053 1.00 91.81 94 ASP A N 1
ATOM 671 C CA . ASP A 1 94 ? 9.081 -13.459 -17.480 1.00 91.81 94 ASP A CA 1
ATOM 672 C C . ASP A 1 94 ? 9.709 -12.162 -18.010 1.00 91.81 94 ASP A C 1
ATOM 674 O O . ASP A 1 94 ? 10.609 -12.203 -18.853 1.00 91.81 94 ASP A O 1
ATOM 678 N N . SER A 1 95 ? 9.251 -10.998 -17.529 1.00 91.81 95 SER A N 1
ATOM 679 C CA . SER A 1 95 ? 9.824 -9.696 -17.901 1.00 91.81 95 SER A CA 1
ATOM 680 C C . SER A 1 95 ? 11.286 -9.583 -17.464 1.00 91.81 95 SER A C 1
ATOM 682 O O . SER A 1 95 ? 12.131 -9.113 -18.230 1.00 91.81 95 SER A O 1
ATOM 684 N N . LEU A 1 96 ? 11.603 -10.059 -16.255 1.00 93.94 96 LEU A N 1
ATOM 685 C CA . LEU A 1 96 ? 12.962 -10.049 -15.721 1.00 93.94 96 LEU A CA 1
ATOM 686 C C . LEU A 1 96 ? 13.853 -11.054 -16.457 1.00 93.94 96 LEU A C 1
ATOM 688 O O . LEU A 1 96 ? 14.987 -10.733 -16.809 1.00 93.94 96 LEU A O 1
ATOM 692 N N . ASP A 1 97 ? 13.330 -12.239 -16.761 1.00 94.00 97 ASP A N 1
ATOM 693 C CA . ASP A 1 97 ? 14.051 -13.267 -17.512 1.00 94.00 97 ASP A CA 1
ATOM 694 C C . ASP A 1 97 ? 14.386 -12.824 -18.936 1.00 94.00 97 ASP A C 1
ATOM 696 O O . ASP A 1 97 ? 15.495 -13.071 -19.422 1.00 94.00 97 ASP A O 1
ATOM 700 N N . LYS A 1 98 ? 13.461 -12.135 -19.615 1.00 93.50 98 LYS A N 1
ATOM 701 C CA . LYS A 1 98 ? 13.723 -11.523 -20.927 1.00 93.50 98 LYS A CA 1
ATOM 702 C C . LYS A 1 98 ? 14.841 -10.486 -20.839 1.00 93.50 98 LYS A C 1
ATOM 704 O O . LYS A 1 98 ? 15.756 -10.522 -21.661 1.00 93.50 98 LYS A O 1
ATOM 709 N N . LEU A 1 99 ?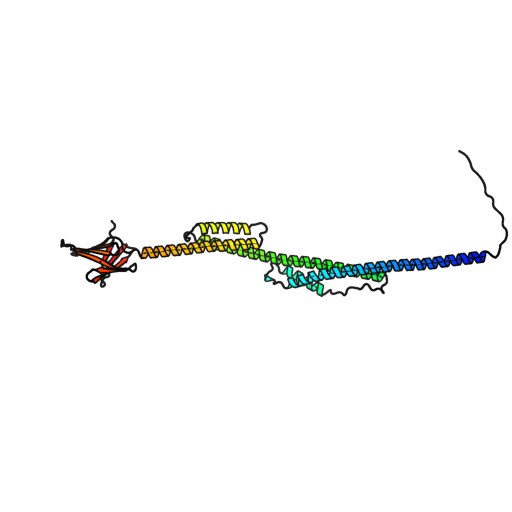 14.813 -9.622 -19.820 1.00 95.12 99 LEU A N 1
ATOM 710 C CA . LEU A 1 99 ? 15.865 -8.632 -19.586 1.00 95.12 99 LEU A CA 1
ATOM 711 C C . LEU A 1 99 ? 17.228 -9.307 -19.342 1.00 95.12 99 LEU A C 1
ATOM 713 O O . LEU A 1 99 ? 18.210 -8.954 -19.996 1.00 95.12 99 LEU A O 1
ATOM 717 N N . LYS A 1 100 ? 17.286 -10.320 -18.465 1.00 94.06 100 LYS A N 1
ATOM 718 C CA . LYS A 1 100 ? 18.500 -11.107 -18.170 1.00 94.06 100 LYS A CA 1
ATOM 719 C C . LYS A 1 100 ? 19.062 -11.774 -19.434 1.00 94.06 100 LYS A C 1
ATOM 721 O O . LYS A 1 100 ? 20.261 -11.675 -19.698 1.00 94.06 100 LYS A O 1
ATOM 726 N N . LYS A 1 101 ? 18.207 -12.396 -20.255 1.00 92.69 101 LYS A N 1
ATOM 727 C CA . LYS A 1 101 ? 18.601 -13.017 -21.535 1.00 92.69 101 LYS A CA 1
ATOM 728 C C . LYS A 1 101 ? 19.173 -11.997 -22.519 1.00 92.69 101 LYS A C 1
ATOM 730 O O . LYS A 1 101 ? 20.188 -12.277 -23.152 1.00 92.69 101 LYS A O 1
ATOM 735 N N . LEU A 1 102 ? 18.568 -10.813 -22.613 1.00 91.12 102 LEU A N 1
ATOM 736 C CA . LEU A 1 102 ? 19.019 -9.748 -23.509 1.00 91.12 102 LEU A CA 1
ATOM 737 C C . LEU A 1 102 ? 20.371 -9.145 -23.082 1.00 91.12 102 LEU A C 1
ATOM 739 O O . LEU A 1 102 ? 21.218 -8.824 -23.917 1.00 91.12 102 LEU A O 1
ATOM 743 N N . ILE A 1 103 ? 20.608 -9.034 -21.772 1.00 91.81 103 ILE A N 1
ATOM 744 C CA . ILE A 1 103 ? 21.916 -8.648 -21.225 1.00 91.81 103 ILE A CA 1
ATOM 745 C C . ILE A 1 103 ? 22.971 -9.703 -21.590 1.00 91.81 103 ILE A C 1
ATOM 747 O O . ILE A 1 103 ? 24.047 -9.349 -22.080 1.00 91.81 103 ILE A O 1
ATOM 751 N N . ALA A 1 104 ? 22.656 -10.989 -21.396 1.00 89.00 104 ALA A N 1
ATOM 752 C CA . ALA A 1 104 ? 23.566 -12.097 -21.686 1.00 89.00 104 ALA A CA 1
ATOM 753 C C . ALA A 1 104 ? 23.903 -12.215 -23.184 1.00 89.00 104 ALA A C 1
ATOM 755 O O . ALA A 1 104 ? 25.058 -12.464 -23.543 1.00 89.00 104 ALA A O 1
ATOM 756 N N . SER A 1 105 ? 22.931 -11.979 -24.076 1.00 83.69 105 SER A N 1
ATOM 757 C CA . SER A 1 105 ? 23.176 -12.014 -25.521 1.00 83.69 105 SER A CA 1
ATOM 758 C C . SER A 1 105 ? 24.171 -10.943 -25.960 1.00 83.69 105 SER A C 1
ATOM 760 O O . SER A 1 105 ? 25.016 -11.222 -26.804 1.00 83.69 105 SER A O 1
ATOM 762 N N . LYS A 1 106 ? 24.151 -9.745 -25.353 1.00 77.62 106 LYS A N 1
ATOM 763 C CA . LYS A 1 106 ? 25.130 -8.701 -25.692 1.00 77.62 106 LYS A CA 1
ATOM 764 C C . LYS A 1 106 ? 26.542 -9.072 -25.253 1.00 77.62 106 LYS A C 1
ATOM 766 O O . LYS A 1 106 ? 27.473 -8.893 -26.034 1.00 77.62 106 LYS A O 1
ATOM 771 N N . THR A 1 107 ? 26.703 -9.622 -24.048 1.00 66.69 107 THR A N 1
ATOM 772 C CA . THR A 1 107 ? 28.023 -10.057 -23.558 1.00 66.69 107 THR A CA 1
ATOM 773 C C . THR A 1 107 ? 28.648 -11.156 -24.416 1.00 66.69 107 THR A C 1
ATOM 775 O O . THR A 1 107 ? 29.867 -11.259 -24.467 1.00 66.69 107 THR A O 1
ATOM 778 N N . ALA A 1 108 ? 27.837 -11.947 -25.124 1.00 58.72 108 ALA A N 1
ATOM 779 C CA . ALA A 1 108 ? 28.322 -12.984 -26.032 1.00 58.72 108 ALA A CA 1
ATOM 780 C C . ALA A 1 108 ? 28.755 -12.453 -27.417 1.00 58.72 108 ALA A C 1
ATOM 782 O O . ALA A 1 108 ? 29.488 -13.136 -28.125 1.00 58.72 108 ALA A O 1
ATOM 783 N N . THR A 1 109 ? 28.316 -11.252 -27.813 1.00 58.97 109 THR A N 1
ATOM 784 C CA . THR A 1 109 ? 28.522 -10.670 -29.161 1.00 58.97 109 THR A CA 1
ATOM 785 C C . THR A 1 109 ? 29.603 -9.585 -29.222 1.00 58.97 109 THR A C 1
ATOM 787 O O . THR A 1 109 ? 29.582 -8.744 -30.122 1.00 58.97 109 THR A O 1
ATOM 790 N N . ASP A 1 110 ? 30.524 -9.538 -28.258 1.00 57.41 110 ASP A N 1
ATOM 791 C CA . ASP A 1 110 ? 31.513 -8.460 -28.179 1.00 57.41 110 ASP A CA 1
ATOM 792 C C . ASP A 1 110 ? 32.464 -8.510 -29.391 1.00 57.41 110 ASP A C 1
ATOM 794 O O . ASP A 1 110 ? 33.326 -9.382 -29.508 1.00 57.41 110 ASP A O 1
ATOM 798 N N . THR A 1 111 ? 32.240 -7.616 -30.356 1.00 66.75 111 THR A N 1
ATOM 799 C CA . THR A 1 111 ? 32.949 -7.592 -31.639 1.00 66.75 111 THR A CA 1
ATOM 800 C C . THR A 1 111 ? 33.797 -6.331 -31.680 1.00 66.75 111 THR A C 1
ATOM 802 O O . THR A 1 111 ? 33.264 -5.229 -31.563 1.00 66.75 111 THR A O 1
ATOM 805 N N . THR A 1 112 ? 35.114 -6.461 -31.854 1.00 79.25 112 THR A N 1
ATOM 806 C CA . THR A 1 112 ? 35.994 -5.292 -31.989 1.00 79.25 112 THR A CA 1
ATOM 807 C C . THR A 1 112 ? 35.587 -4.478 -33.228 1.00 79.25 112 THR A C 1
ATOM 809 O O . THR A 1 112 ? 35.564 -5.041 -34.330 1.00 79.25 112 THR A O 1
ATOM 812 N N . PRO A 1 113 ? 35.254 -3.179 -33.089 1.00 83.25 113 PRO A N 1
ATOM 813 C CA . PRO A 1 113 ? 34.821 -2.367 -34.220 1.00 83.25 113 PRO A CA 1
ATOM 814 C C . PRO A 1 113 ? 35.976 -2.149 -35.212 1.00 83.25 113 PRO A C 1
ATOM 816 O O . PRO A 1 113 ? 37.130 -2.008 -34.796 1.00 83.25 113 PRO A O 1
ATOM 819 N N . PRO A 1 114 ? 35.704 -2.122 -36.529 1.00 86.00 114 PRO A N 1
ATOM 820 C CA . PRO A 1 114 ? 36.732 -1.865 -37.530 1.00 86.00 114 PRO A CA 1
ATOM 821 C C . PRO A 1 114 ? 37.174 -0.390 -37.505 1.00 86.00 114 PRO A C 1
ATOM 823 O O . PRO A 1 114 ? 36.397 0.501 -37.169 1.00 86.00 114 PRO A O 1
ATOM 826 N N . ILE A 1 115 ? 38.430 -0.123 -37.877 1.00 88.06 115 ILE A N 1
ATOM 827 C CA . ILE A 1 115 ? 39.053 1.205 -37.769 1.00 88.06 115 ILE A CA 1
ATOM 828 C C . ILE A 1 115 ? 39.185 1.840 -39.158 1.00 88.06 115 ILE A C 1
ATOM 830 O O . ILE A 1 115 ? 39.657 1.204 -40.098 1.00 88.06 115 ILE A O 1
ATOM 834 N N . CYS A 1 116 ? 38.821 3.119 -39.278 1.00 88.25 116 CYS A N 1
ATOM 835 C CA . CYS A 1 116 ? 39.078 3.922 -40.475 1.00 88.25 116 CYS A CA 1
ATOM 836 C C . CYS A 1 116 ? 40.566 4.309 -40.555 1.00 88.25 116 CYS A C 1
ATOM 838 O O . CYS A 1 116 ? 40.956 5.389 -40.102 1.00 88.25 116 CYS A O 1
ATOM 840 N N . ASP A 1 117 ? 41.395 3.415 -41.096 1.00 89.25 117 ASP A N 1
ATOM 841 C CA . ASP A 1 117 ? 42.841 3.608 -41.233 1.00 89.25 117 ASP A CA 1
ATOM 842 C C . ASP A 1 117 ? 43.202 4.423 -42.491 1.00 89.25 117 ASP A C 1
ATOM 844 O O . ASP A 1 117 ? 42.579 4.303 -43.548 1.00 89.25 117 ASP A O 1
ATOM 848 N N . ALA A 1 118 ? 44.211 5.293 -42.374 1.00 83.06 118 ALA A N 1
ATOM 849 C CA . ALA A 1 118 ? 44.647 6.158 -43.467 1.00 83.06 118 ALA A CA 1
ATOM 850 C C . ALA A 1 118 ? 45.322 5.386 -44.615 1.00 83.06 118 ALA A C 1
ATOM 852 O O . ALA A 1 118 ? 45.369 5.899 -45.726 1.00 83.06 118 ALA A O 1
ATOM 853 N N . GLY A 1 119 ? 45.836 4.182 -44.384 1.00 82.88 119 GLY A N 1
ATOM 854 C CA . GLY A 1 119 ? 46.429 3.295 -45.382 1.00 82.88 119 GLY A CA 1
ATOM 855 C C . GLY A 1 119 ? 45.419 2.527 -46.240 1.00 82.88 119 GLY A C 1
ATOM 856 O O . GLY A 1 119 ? 45.826 1.925 -47.229 1.00 82.88 119 GLY A O 1
ATOM 857 N N . LEU A 1 120 ? 44.123 2.562 -45.907 1.00 87.88 120 LEU A N 1
ATOM 858 C CA . LEU A 1 120 ? 43.075 1.873 -46.668 1.00 87.88 120 LEU A CA 1
ATOM 859 C C . LEU A 1 120 ? 42.801 2.549 -48.019 1.00 87.88 120 LEU A C 1
ATOM 861 O O . LEU A 1 120 ? 42.823 3.785 -48.139 1.00 87.88 120 LEU A O 1
ATOM 865 N N . VAL A 1 121 ? 42.489 1.740 -49.037 1.00 89.06 121 VAL A N 1
ATOM 866 C CA . VAL A 1 121 ? 41.984 2.249 -50.314 1.00 89.06 121 VAL A CA 1
ATOM 867 C C . VAL A 1 121 ? 40.487 2.551 -50.214 1.00 89.06 121 VAL A C 1
ATOM 869 O O . VAL A 1 121 ? 39.802 2.165 -49.266 1.00 89.06 121 VAL A O 1
ATOM 872 N N . THR A 1 122 ? 39.950 3.269 -51.201 1.00 86.31 122 THR A N 1
ATOM 873 C CA . THR A 1 122 ? 38.558 3.746 -51.196 1.00 86.31 122 THR A CA 1
ATOM 874 C C . THR A 1 122 ? 37.535 2.631 -50.943 1.00 86.31 122 THR A C 1
ATOM 876 O O . THR A 1 122 ? 36.620 2.833 -50.150 1.00 86.31 122 THR A O 1
ATOM 879 N N . SER A 1 123 ? 37.700 1.448 -51.545 1.00 86.62 123 SER A N 1
ATOM 880 C CA . SER A 1 123 ? 36.783 0.313 -51.359 1.00 86.62 123 SER A CA 1
ATOM 881 C C . SER A 1 123 ? 36.820 -0.273 -49.946 1.00 86.62 123 SER A C 1
ATOM 883 O O . SER A 1 123 ? 35.776 -0.653 -49.417 1.00 86.62 123 SER A O 1
ATOM 885 N N . GLU A 1 124 ? 37.990 -0.325 -49.300 1.00 89.62 124 GLU A N 1
ATOM 886 C CA . GLU A 1 124 ? 38.075 -0.777 -47.907 1.00 89.62 124 GLU A CA 1
ATOM 887 C C . GLU A 1 124 ? 37.498 0.260 -46.939 1.00 89.62 124 GLU A C 1
ATOM 889 O O . GLU A 1 124 ? 36.864 -0.123 -45.955 1.00 89.62 124 GLU A O 1
ATOM 894 N N . LEU A 1 125 ? 37.650 1.560 -47.222 1.00 88.00 125 LEU A N 1
ATOM 895 C CA . LEU A 1 125 ? 37.010 2.630 -46.445 1.00 88.00 125 LEU A CA 1
ATOM 896 C C . LEU A 1 125 ? 35.482 2.563 -46.551 1.00 88.00 125 LEU A C 1
ATOM 898 O O . LEU A 1 125 ? 34.793 2.679 -45.539 1.00 88.00 125 LEU A O 1
ATOM 902 N N . GLU A 1 126 ? 34.947 2.336 -47.753 1.00 88.31 126 GLU A N 1
ATOM 903 C CA . GLU A 1 126 ? 33.508 2.149 -47.980 1.00 88.31 126 GLU A CA 1
ATOM 904 C C . GLU A 1 126 ? 32.981 0.889 -47.269 1.00 88.31 126 GLU A C 1
ATOM 906 O O . GLU A 1 126 ? 31.936 0.945 -46.618 1.00 88.31 126 GLU A O 1
ATOM 911 N N . SER A 1 127 ? 33.725 -0.223 -47.306 1.00 91.00 127 SER A N 1
ATOM 912 C CA . SER A 1 127 ? 33.378 -1.449 -46.571 1.00 91.00 127 SER A CA 1
ATOM 913 C C . SER A 1 127 ? 33.440 -1.257 -45.050 1.00 91.00 127 SER A C 1
ATOM 915 O O . SER A 1 127 ? 32.530 -1.676 -44.334 1.00 91.00 127 SER A O 1
ATOM 917 N N . THR A 1 128 ? 34.468 -0.566 -44.548 1.00 90.19 128 THR A N 1
ATOM 918 C CA . THR A 1 128 ? 34.618 -0.235 -43.122 1.00 90.19 128 THR A CA 1
ATOM 919 C C . THR A 1 128 ? 33.471 0.640 -42.642 1.00 90.19 128 THR A C 1
ATOM 921 O O . THR A 1 128 ? 32.867 0.346 -41.614 1.00 90.19 128 THR A O 1
ATOM 924 N N . LYS A 1 129 ? 33.117 1.668 -43.421 1.00 91.00 129 LYS A N 1
ATOM 925 C CA . LYS A 1 129 ? 31.938 2.499 -43.175 1.00 91.00 129 LYS A CA 1
ATOM 926 C C . LYS A 1 129 ? 30.669 1.646 -43.091 1.00 91.00 129 LYS A C 1
ATOM 928 O O . LYS A 1 129 ? 29.933 1.796 -42.127 1.00 91.00 129 LYS A O 1
ATOM 933 N N . GLY A 1 130 ? 30.428 0.754 -44.057 1.00 86.75 130 GLY A N 1
ATOM 934 C CA . GLY A 1 130 ? 29.251 -0.125 -44.052 1.00 86.75 130 GLY A CA 1
ATOM 935 C C . GLY A 1 130 ? 29.160 -0.974 -42.782 1.00 86.75 130 GLY A C 1
ATOM 936 O O . GLY A 1 130 ? 28.132 -0.980 -42.120 1.00 86.75 130 GLY A O 1
ATOM 937 N N . ARG A 1 131 ? 30.276 -1.584 -42.364 1.00 90.19 131 ARG A N 1
ATOM 938 C CA . ARG A 1 131 ? 30.339 -2.352 -41.110 1.00 90.19 131 ARG A CA 1
ATOM 939 C C . ARG A 1 131 ? 30.090 -1.494 -39.865 1.00 90.19 131 ARG A C 1
ATOM 941 O O . ARG A 1 131 ? 29.454 -1.966 -38.930 1.00 90.19 131 ARG A O 1
ATOM 948 N N . LEU A 1 132 ? 30.602 -0.261 -39.825 1.00 87.25 132 LEU A N 1
ATOM 949 C CA . LEU A 1 132 ? 30.340 0.680 -38.727 1.00 87.25 132 LEU A CA 1
ATOM 950 C C . LEU A 1 132 ? 28.869 1.105 -38.686 1.00 87.25 132 LEU A C 1
ATOM 952 O O . LEU A 1 132 ? 28.294 1.185 -37.602 1.00 87.25 132 LEU A O 1
ATOM 956 N N . ASP A 1 133 ? 28.258 1.338 -39.849 1.00 87.00 133 ASP A N 1
ATOM 957 C CA . ASP A 1 133 ? 26.834 1.658 -39.965 1.00 87.00 133 ASP A CA 1
ATOM 958 C C . ASP A 1 133 ? 25.959 0.485 -39.485 1.00 87.00 133 ASP A C 1
ATOM 960 O O . ASP A 1 133 ? 25.014 0.715 -38.725 1.00 87.00 133 ASP A O 1
ATOM 964 N N . ASP A 1 134 ? 26.303 -0.756 -39.852 1.00 88.62 134 ASP A N 1
ATOM 965 C CA . ASP A 1 134 ? 25.619 -1.975 -39.396 1.00 88.62 134 ASP A CA 1
ATOM 966 C C . ASP A 1 134 ? 25.731 -2.137 -37.873 1.00 88.62 134 ASP A C 1
ATOM 968 O O . ASP A 1 134 ? 24.717 -2.261 -37.186 1.00 88.62 134 ASP A O 1
ATOM 972 N N . LEU A 1 135 ? 26.943 -2.018 -37.317 1.00 88.56 135 LEU A N 1
ATOM 973 C CA . LEU A 1 135 ? 27.171 -2.071 -35.868 1.00 88.56 135 LEU A CA 1
ATOM 974 C C . LEU A 1 135 ? 26.410 -0.965 -35.119 1.00 88.56 135 LEU A C 1
ATOM 976 O O . LEU A 1 135 ? 25.850 -1.200 -34.045 1.00 88.56 135 LEU A O 1
ATOM 980 N N . ALA A 1 136 ? 26.360 0.249 -35.674 1.00 86.94 136 ALA A N 1
ATOM 981 C CA . ALA A 1 136 ? 25.555 1.334 -35.119 1.00 86.94 136 ALA A CA 1
ATOM 982 C C . ALA A 1 136 ? 24.048 1.018 -35.202 1.00 86.94 136 ALA A C 1
ATOM 984 O O . ALA A 1 136 ? 23.281 1.380 -34.307 1.00 86.94 136 ALA A O 1
ATOM 985 N N . GLY A 1 137 ? 23.599 0.348 -36.267 1.00 86.12 137 GLY A N 1
ATOM 986 C CA . GLY A 1 137 ? 22.245 -0.189 -36.412 1.00 86.12 137 GLY A CA 1
ATOM 987 C C . GLY A 1 137 ? 21.901 -1.202 -35.320 1.00 86.12 137 GLY A C 1
ATOM 988 O O . GLY A 1 137 ? 20.895 -1.030 -34.626 1.00 86.12 137 GLY A O 1
ATOM 989 N N . ASP A 1 138 ? 22.774 -2.182 -35.104 1.00 87.94 138 ASP A N 1
ATOM 990 C CA . ASP A 1 138 ? 22.631 -3.218 -34.079 1.00 87.94 138 ASP A CA 1
ATOM 991 C C . ASP A 1 138 ? 22.607 -2.627 -32.666 1.00 87.94 138 ASP A C 1
ATOM 993 O O . ASP A 1 138 ? 21.744 -2.981 -31.857 1.00 87.94 138 ASP A O 1
ATOM 997 N N . ASN A 1 139 ? 23.485 -1.659 -32.374 1.00 87.31 139 ASN A N 1
ATOM 998 C CA . ASN A 1 139 ? 23.485 -0.945 -31.094 1.00 87.31 139 ASN A CA 1
ATOM 999 C C . ASN A 1 139 ? 22.142 -0.241 -30.845 1.00 87.31 139 ASN A C 1
ATOM 1001 O O . ASN A 1 139 ? 21.582 -0.355 -29.754 1.00 87.31 139 ASN A O 1
ATOM 1005 N N . ARG A 1 140 ? 21.575 0.436 -31.856 1.00 88.00 140 ARG A N 1
ATOM 1006 C CA . ARG A 1 140 ? 20.247 1.073 -31.743 1.00 88.00 140 ARG A CA 1
ATOM 1007 C C . ARG A 1 140 ? 19.126 0.046 -31.574 1.00 88.00 140 ARG A C 1
ATOM 1009 O O . ARG A 1 140 ? 18.188 0.290 -30.815 1.00 88.00 140 ARG A O 1
ATOM 1016 N N . ALA A 1 141 ? 19.190 -1.083 -32.277 1.00 88.19 141 ALA A N 1
ATOM 1017 C CA . ALA A 1 141 ? 18.192 -2.144 -32.166 1.00 88.19 141 ALA A CA 1
ATOM 1018 C C . ALA A 1 141 ? 18.195 -2.767 -30.764 1.00 88.19 141 ALA A C 1
ATOM 1020 O O . ALA A 1 141 ? 17.134 -2.916 -30.155 1.00 88.19 141 ALA A O 1
ATOM 1021 N N . LEU A 1 142 ? 19.378 -3.068 -30.227 1.00 88.62 142 LEU A N 1
ATOM 1022 C CA . LEU A 1 142 ? 19.533 -3.587 -28.874 1.00 88.62 142 LEU A CA 1
ATOM 1023 C C . LEU A 1 142 ? 19.121 -2.560 -27.816 1.00 88.62 142 LEU A C 1
ATOM 1025 O O . LEU A 1 142 ? 18.437 -2.921 -26.861 1.00 88.62 142 LEU A O 1
ATOM 1029 N N . GLN A 1 143 ? 19.477 -1.285 -27.997 1.00 89.31 143 GLN A N 1
ATOM 1030 C CA . GLN A 1 143 ? 19.042 -0.210 -27.106 1.00 89.31 143 GLN A CA 1
ATOM 1031 C C . GLN A 1 143 ? 17.513 -0.198 -26.967 1.00 89.31 143 GLN A C 1
ATOM 1033 O O . GLN A 1 143 ? 17.008 -0.234 -25.849 1.00 89.31 143 GLN A O 1
ATOM 1038 N N . ARG A 1 144 ? 16.771 -0.235 -28.083 1.00 90.19 144 ARG A N 1
ATOM 1039 C CA . ARG A 1 144 ? 15.295 -0.269 -28.063 1.00 90.19 144 ARG A CA 1
ATOM 1040 C C . ARG A 1 144 ? 14.742 -1.511 -27.366 1.00 90.19 144 ARG A C 1
ATOM 1042 O O . ARG A 1 144 ? 13.760 -1.417 -26.636 1.00 90.19 144 ARG A O 1
ATOM 1049 N N . GLN A 1 145 ? 15.359 -2.674 -27.585 1.00 93.50 145 GLN A N 1
ATOM 1050 C CA . GLN A 1 145 ? 14.948 -3.915 -26.923 1.00 93.50 145 GLN A CA 1
ATOM 1051 C C . GLN A 1 145 ? 15.179 -3.854 -25.406 1.00 93.50 145 GLN A C 1
ATOM 1053 O O . GLN A 1 145 ? 14.321 -4.296 -24.640 1.00 93.50 145 GLN A O 1
ATOM 1058 N N . LEU A 1 146 ? 16.304 -3.277 -24.964 1.00 93.12 146 LEU A N 1
ATOM 1059 C CA . LEU A 1 146 ? 16.600 -3.083 -23.544 1.00 93.12 146 LEU A CA 1
ATOM 1060 C C . LEU A 1 146 ? 15.640 -2.070 -22.917 1.00 93.12 146 LEU A C 1
ATOM 1062 O O . LEU A 1 146 ? 15.089 -2.356 -21.863 1.00 93.12 146 LEU A O 1
ATOM 1066 N N . GLU A 1 147 ? 15.388 -0.933 -23.568 1.00 94.00 147 GLU A N 1
ATOM 1067 C CA . GLU A 1 147 ? 14.419 0.073 -23.105 1.00 94.00 147 GLU A CA 1
ATOM 1068 C C . GLU A 1 147 ? 13.012 -0.524 -22.959 1.00 94.00 147 GLU A C 1
ATOM 1070 O O . GLU A 1 147 ? 12.356 -0.317 -21.937 1.00 94.00 147 GLU A O 1
ATOM 1075 N N . SER A 1 148 ? 12.568 -1.316 -23.941 1.00 94.75 148 SER A N 1
ATOM 1076 C CA . SER A 1 148 ? 11.291 -2.032 -23.864 1.00 94.75 148 SER A CA 1
ATOM 1077 C C . SER A 1 148 ? 11.273 -3.026 -22.703 1.00 94.75 148 SER A C 1
ATOM 1079 O O . SER A 1 148 ? 10.331 -3.027 -21.921 1.00 94.75 148 SER A O 1
ATOM 1081 N N . SER A 1 149 ? 12.328 -3.828 -22.543 1.00 94.44 149 SER A N 1
ATOM 1082 C CA . SER A 1 149 ? 12.402 -4.828 -21.469 1.00 94.44 149 SER A CA 1
ATOM 1083 C C . SER A 1 149 ? 12.458 -4.177 -20.081 1.00 94.44 149 SER A C 1
ATOM 1085 O O . SER A 1 149 ? 11.816 -4.654 -19.151 1.00 94.44 149 SER A O 1
ATOM 1087 N N . ILE A 1 150 ? 13.173 -3.056 -19.933 1.00 94.56 150 ILE A N 1
ATOM 1088 C CA . ILE A 1 150 ? 13.184 -2.242 -18.707 1.00 94.56 150 ILE A CA 1
ATOM 1089 C C . ILE A 1 150 ? 11.773 -1.738 -18.394 1.00 94.56 150 ILE A C 1
ATOM 1091 O O . ILE A 1 150 ? 11.321 -1.833 -17.254 1.00 94.56 150 ILE A O 1
ATOM 1095 N N . LYS A 1 151 ? 11.060 -1.222 -19.403 1.00 95.38 151 LYS A N 1
ATOM 1096 C CA . LYS A 1 151 ? 9.677 -0.762 -19.247 1.00 95.38 151 LYS A CA 1
ATOM 1097 C C . LYS A 1 151 ? 8.750 -1.900 -18.814 1.00 95.38 151 LYS A C 1
ATOM 1099 O O . LYS A 1 151 ? 7.935 -1.687 -17.923 1.00 95.38 151 LYS A O 1
ATOM 1104 N N . ASP A 1 152 ? 8.898 -3.088 -19.394 1.00 95.25 152 ASP A N 1
ATOM 1105 C CA . ASP A 1 152 ? 8.092 -4.264 -19.051 1.00 95.25 152 ASP A CA 1
ATOM 1106 C C . ASP A 1 152 ? 8.370 -4.764 -17.625 1.00 95.25 152 ASP A C 1
ATOM 1108 O O . ASP A 1 152 ? 7.450 -5.188 -16.923 1.00 95.25 152 ASP A O 1
ATOM 1112 N N . VAL A 1 153 ? 9.625 -4.697 -17.167 1.00 95.44 153 VAL A N 1
ATOM 1113 C CA . VAL A 1 153 ? 9.988 -5.009 -15.776 1.00 95.44 153 VAL A CA 1
ATOM 1114 C C . VAL A 1 153 ? 9.373 -3.996 -14.814 1.00 95.44 153 VAL A C 1
ATOM 1116 O O . VAL A 1 153 ? 8.715 -4.401 -13.860 1.00 95.44 153 VAL A O 1
ATOM 1119 N N . ASN A 1 154 ? 9.509 -2.695 -15.083 1.00 94.88 154 ASN A N 1
ATOM 1120 C CA . ASN A 1 154 ? 8.908 -1.659 -14.239 1.00 94.88 154 ASN A CA 1
ATOM 1121 C C . ASN A 1 154 ? 7.379 -1.763 -14.210 1.00 94.88 154 ASN A C 1
ATOM 1123 O O . ASN A 1 154 ? 6.792 -1.712 -13.138 1.00 94.88 154 ASN A O 1
ATOM 1127 N N . ALA A 1 155 ? 6.733 -2.016 -15.351 1.00 94.94 155 ALA A N 1
ATOM 1128 C CA . ALA A 1 155 ? 5.292 -2.248 -15.399 1.00 94.94 155 ALA A CA 1
ATOM 1129 C C . ALA A 1 155 ? 4.872 -3.480 -14.577 1.00 94.94 155 ALA A C 1
ATOM 1131 O O . ALA A 1 155 ? 3.822 -3.464 -13.939 1.00 94.94 155 ALA A O 1
ATOM 1132 N N . SER A 1 156 ? 5.694 -4.536 -14.561 1.00 95.44 156 SER A N 1
ATOM 1133 C CA . SER A 1 156 ? 5.464 -5.731 -13.739 1.00 95.44 156 SER A CA 1
ATOM 1134 C C . SER A 1 156 ? 5.564 -5.431 -12.237 1.00 95.44 156 SER A C 1
ATOM 1136 O O . SER A 1 156 ? 4.753 -5.954 -11.467 1.00 95.44 156 SER A O 1
ATOM 1138 N N . ILE A 1 157 ? 6.511 -4.576 -11.833 1.00 95.19 157 ILE A N 1
ATOM 1139 C CA . ILE A 1 157 ? 6.664 -4.085 -10.453 1.00 95.19 157 ILE A CA 1
ATOM 1140 C C . ILE A 1 157 ? 5.469 -3.204 -10.075 1.00 95.19 157 ILE A C 1
ATOM 1142 O O . ILE A 1 157 ? 4.791 -3.488 -9.093 1.00 95.19 157 ILE A O 1
ATOM 1146 N N . ASP A 1 158 ? 5.142 -2.201 -10.893 1.00 95.38 158 ASP A N 1
ATOM 1147 C CA . ASP A 1 158 ? 4.023 -1.284 -10.652 1.00 95.38 158 ASP A CA 1
ATOM 1148 C C . ASP A 1 158 ? 2.693 -2.040 -10.532 1.00 95.38 158 ASP A C 1
ATOM 1150 O O . ASP A 1 158 ? 1.889 -1.763 -9.640 1.00 95.38 158 ASP A O 1
ATOM 1154 N N . ALA A 1 159 ? 2.472 -3.045 -11.386 1.00 96.00 159 ALA A N 1
ATOM 1155 C CA . ALA A 1 159 ? 1.298 -3.908 -11.315 1.00 96.00 159 ALA A CA 1
ATOM 1156 C C . ALA A 1 159 ? 1.253 -4.722 -10.012 1.00 96.00 159 ALA A C 1
ATOM 1158 O O . ALA A 1 159 ? 0.181 -4.882 -9.427 1.00 96.00 159 ALA A O 1
ATOM 1159 N N . LYS A 1 160 ? 2.400 -5.213 -9.524 1.00 96.31 160 LYS A N 1
ATOM 1160 C CA . LYS A 1 160 ? 2.481 -5.930 -8.244 1.00 96.31 160 LYS A CA 1
ATOM 1161 C C . LYS A 1 160 ? 2.230 -5.001 -7.062 1.00 96.31 160 LYS A C 1
ATOM 1163 O O . LYS A 1 160 ? 1.466 -5.362 -6.172 1.00 96.31 160 LYS A O 1
ATOM 1168 N N . THR A 1 161 ? 2.817 -3.806 -7.067 1.00 96.88 161 THR A N 1
ATOM 1169 C CA . THR A 1 161 ? 2.576 -2.775 -6.051 1.00 96.88 161 THR A CA 1
ATOM 1170 C C . THR A 1 161 ? 1.106 -2.377 -6.007 1.00 96.88 161 THR A C 1
ATOM 1172 O O . THR A 1 161 ? 0.524 -2.321 -4.926 1.00 96.88 161 THR A O 1
ATOM 1175 N N . LEU A 1 162 ? 0.487 -2.157 -7.170 1.00 97.06 162 LEU A N 1
ATOM 1176 C CA . LEU A 1 162 ? -0.936 -1.849 -7.262 1.00 97.06 162 LEU A CA 1
ATOM 1177 C C . LEU A 1 162 ? -1.793 -2.995 -6.722 1.00 97.06 162 LEU A C 1
ATOM 1179 O O . LEU A 1 162 ? -2.692 -2.752 -5.925 1.00 97.06 162 LEU A O 1
ATOM 1183 N N . LYS A 1 163 ? -1.492 -4.238 -7.114 1.00 96.50 163 LYS A N 1
ATOM 1184 C CA . LYS A 1 163 ? -2.220 -5.410 -6.627 1.00 96.50 163 LYS A CA 1
ATOM 1185 C C . LYS A 1 163 ? -2.120 -5.557 -5.109 1.00 96.50 163 LYS A C 1
ATOM 1187 O O . LYS A 1 163 ? -3.143 -5.754 -4.471 1.00 96.50 163 LYS A O 1
ATOM 1192 N N . ASN A 1 164 ? -0.924 -5.444 -4.537 1.00 97.38 164 ASN A N 1
ATOM 1193 C CA . ASN A 1 164 ? -0.755 -5.545 -3.089 1.00 97.38 164 ASN A CA 1
ATOM 1194 C C . ASN A 1 164 ? -1.550 -4.444 -2.367 1.00 97.38 164 ASN A C 1
ATOM 1196 O O . ASN A 1 164 ? -2.274 -4.741 -1.431 1.00 97.38 164 ASN A O 1
ATOM 1200 N N . ALA A 1 165 ? -1.494 -3.197 -2.851 1.00 98.44 165 ALA A N 1
ATOM 1201 C CA . ALA A 1 165 ? -2.276 -2.105 -2.269 1.00 98.44 165 ALA A CA 1
ATOM 1202 C C . ALA A 1 165 ? -3.797 -2.328 -2.391 1.00 98.44 165 ALA A C 1
ATOM 1204 O O . ALA A 1 165 ? -4.555 -1.886 -1.530 1.00 98.44 165 ALA A O 1
ATOM 1205 N N . GLN A 1 166 ? -4.247 -3.004 -3.452 1.00 97.94 166 GLN A N 1
ATOM 1206 C CA . GLN A 1 166 ? -5.647 -3.383 -3.633 1.00 97.94 166 GLN A CA 1
ATOM 1207 C C . GLN A 1 166 ? -6.062 -4.486 -2.657 1.00 97.94 166 GLN A C 1
ATOM 1209 O O . GLN A 1 166 ? -7.139 -4.392 -2.071 1.00 97.94 166 GLN A O 1
ATOM 1214 N N . ASP A 1 167 ? -5.225 -5.513 -2.501 1.00 98.25 167 ASP A N 1
ATOM 1215 C CA . ASP A 1 167 ? -5.451 -6.616 -1.567 1.00 98.25 167 ASP A CA 1
ATOM 1216 C C . ASP A 1 167 ? -5.505 -6.068 -0.122 1.00 98.25 167 ASP A C 1
ATOM 1218 O O . ASP A 1 167 ? -6.501 -6.282 0.564 1.00 98.25 167 ASP A O 1
ATOM 1222 N N . ASP A 1 168 ? -4.540 -5.229 0.280 1.00 98.38 168 ASP A N 1
ATOM 1223 C CA . ASP A 1 168 ? -4.511 -4.565 1.596 1.00 98.38 168 ASP A CA 1
ATOM 1224 C C . ASP A 1 168 ? -5.770 -3.712 1.856 1.00 98.38 168 ASP A C 1
ATOM 1226 O O . ASP A 1 168 ? -6.319 -3.702 2.961 1.00 98.38 168 ASP A O 1
ATOM 1230 N N . LEU A 1 169 ? -6.245 -2.979 0.839 1.00 98.75 169 LEU A N 1
ATOM 1231 C CA . LEU A 1 169 ? -7.455 -2.165 0.957 1.00 98.75 169 LEU A CA 1
ATOM 1232 C C . LEU A 1 169 ? -8.709 -3.032 1.121 1.00 98.75 169 LEU A C 1
ATOM 1234 O O . LEU A 1 169 ? -9.591 -2.671 1.899 1.00 98.75 169 LEU A O 1
ATOM 1238 N N . ASN A 1 170 ? -8.805 -4.155 0.406 1.00 98.56 170 ASN A N 1
ATOM 1239 C CA . ASN A 1 170 ? -9.924 -5.087 0.550 1.00 98.56 170 ASN A CA 1
ATOM 1240 C C . ASN A 1 170 ? -9.930 -5.738 1.940 1.00 98.56 170 ASN A C 1
ATOM 1242 O O . ASN A 1 170 ? -10.974 -5.744 2.590 1.00 98.56 170 ASN A O 1
ATOM 1246 N N . ASP A 1 171 ? -8.773 -6.176 2.439 1.00 98.56 171 ASP A N 1
ATOM 1247 C CA . ASP A 1 171 ? -8.646 -6.727 3.793 1.00 98.56 171 ASP A CA 1
ATOM 1248 C C . ASP A 1 171 ? -9.063 -5.694 4.858 1.00 98.56 171 ASP A C 1
ATOM 1250 O O . ASP A 1 171 ? -9.783 -6.010 5.811 1.00 98.56 171 ASP A O 1
ATO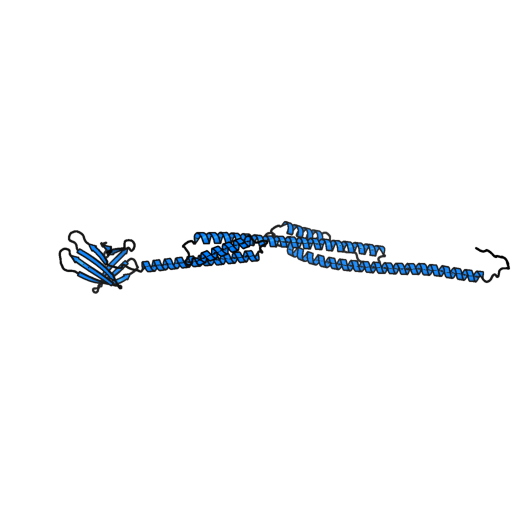M 1254 N N . ALA A 1 172 ? -8.680 -4.424 4.676 1.00 98.62 172 ALA A N 1
ATOM 1255 C CA . ALA A 1 172 ? -9.101 -3.335 5.555 1.00 98.62 172 ALA A CA 1
ATOM 1256 C C . ALA A 1 172 ? -10.610 -3.042 5.467 1.00 98.62 172 ALA A C 1
ATOM 1258 O O . ALA A 1 172 ? -11.224 -2.720 6.486 1.00 98.62 172 ALA A O 1
ATOM 1259 N N . ILE A 1 173 ? -11.222 -3.155 4.280 1.00 98.81 173 ILE A N 1
ATOM 1260 C CA . ILE A 1 173 ? -12.681 -3.048 4.101 1.00 98.81 173 ILE A CA 1
ATOM 1261 C C . ILE A 1 173 ? -13.389 -4.160 4.884 1.00 98.81 173 ILE A C 1
ATOM 1263 O O . ILE A 1 173 ? -14.349 -3.871 5.600 1.00 98.81 173 ILE A O 1
ATOM 1267 N N . ASP A 1 174 ? -12.910 -5.400 4.795 1.00 98.69 174 ASP A N 1
ATOM 1268 C CA . ASP A 1 174 ? -13.500 -6.542 5.498 1.00 98.69 174 ASP A CA 1
ATOM 1269 C C . ASP A 1 174 ? -13.353 -6.401 7.018 1.00 98.69 174 ASP A C 1
ATOM 1271 O O . ASP A 1 174 ? -14.313 -6.590 7.771 1.00 98.69 174 ASP A O 1
ATOM 1275 N N . GLN A 1 175 ? -12.177 -5.981 7.495 1.00 98.62 175 GLN A N 1
ATOM 1276 C CA . GLN A 1 175 ? -11.968 -5.680 8.911 1.00 98.62 175 GLN A CA 1
ATOM 1277 C C . GLN A 1 175 ? -12.890 -4.551 9.395 1.00 98.62 175 GLN A C 1
ATOM 1279 O O . GLN A 1 175 ? -13.488 -4.659 10.468 1.00 98.62 175 GLN A O 1
ATOM 1284 N N . ALA A 1 176 ? -13.023 -3.476 8.614 1.00 98.75 176 ALA A N 1
ATOM 1285 C CA . ALA A 1 176 ? -13.899 -2.356 8.932 1.00 98.75 176 ALA A CA 1
ATOM 1286 C C . ALA A 1 176 ? -15.369 -2.781 9.003 1.00 98.75 176 ALA A C 1
ATOM 1288 O O . ALA A 1 176 ? -16.067 -2.377 9.932 1.00 98.75 176 ALA A O 1
ATOM 1289 N N . GLN A 1 177 ? -15.826 -3.623 8.072 1.00 98.75 177 GLN A N 1
ATOM 1290 C CA . GLN A 1 177 ? -17.183 -4.164 8.081 1.00 98.75 177 GLN A CA 1
ATOM 1291 C C . GLN A 1 177 ? -17.428 -5.006 9.337 1.00 98.75 177 GLN A C 1
ATOM 1293 O O . GLN A 1 177 ? -18.419 -4.788 10.025 1.00 98.75 177 GLN A O 1
ATOM 1298 N N . ASN A 1 178 ? -16.489 -5.882 9.708 1.00 98.62 178 ASN A N 1
ATOM 1299 C CA . ASN A 1 178 ? -16.601 -6.683 10.930 1.00 98.62 178 ASN A CA 1
ATOM 1300 C C . ASN A 1 178 ? -16.712 -5.810 12.190 1.00 98.62 178 ASN A C 1
ATOM 1302 O O . ASN A 1 178 ? -17.553 -6.069 13.048 1.00 98.62 178 ASN A O 1
ATOM 1306 N N . VAL A 1 179 ? -15.896 -4.754 12.293 1.00 98.69 179 VAL A N 1
ATOM 1307 C CA . VAL A 1 179 ? -15.964 -3.794 13.409 1.00 98.69 179 VAL A CA 1
ATOM 1308 C C . VAL A 1 179 ? -17.295 -3.044 13.407 1.00 98.69 179 VAL A C 1
ATOM 1310 O O . VAL A 1 179 ? -17.895 -2.835 14.465 1.00 98.69 179 VAL A O 1
ATOM 1313 N N . LEU A 1 180 ? -17.780 -2.631 12.236 1.00 98.62 180 LEU A N 1
ATOM 1314 C CA . LEU A 1 180 ? -19.068 -1.962 12.106 1.00 98.62 180 LEU A CA 1
ATOM 1315 C C . LEU A 1 180 ? -20.232 -2.887 12.486 1.00 98.62 180 LEU A C 1
ATOM 1317 O O . LEU A 1 180 ? -21.181 -2.440 13.122 1.00 98.62 180 LEU A O 1
ATOM 1321 N N . ASP A 1 181 ? -20.167 -4.172 12.171 1.00 98.38 181 ASP A N 1
ATOM 1322 C CA . ASP A 1 181 ? -21.232 -5.112 12.512 1.00 98.38 181 ASP A CA 1
ATOM 1323 C C . ASP A 1 181 ? -21.205 -5.446 14.013 1.00 98.38 181 ASP A C 1
ATOM 1325 O O . ASP A 1 181 ? -22.242 -5.430 14.679 1.00 98.38 181 ASP A O 1
ATOM 1329 N N . SER A 1 182 ? -20.015 -5.664 14.587 1.00 98.12 182 SER A N 1
ATOM 1330 C CA . SER A 1 182 ? -19.867 -6.075 15.988 1.00 98.12 182 SER A CA 1
ATOM 1331 C C . SER A 1 182 ? -20.099 -4.952 17.001 1.00 98.12 182 SER A C 1
ATOM 1333 O O . SER A 1 182 ? -20.455 -5.229 18.141 1.00 98.12 182 SER A O 1
ATOM 1335 N N . SER A 1 183 ? -19.890 -3.688 16.622 1.00 98.31 183 SER A N 1
ATOM 1336 C CA . SER A 1 183 ? -19.921 -2.556 17.566 1.00 98.31 183 SER A CA 1
ATOM 1337 C C . SER A 1 183 ? -21.321 -1.982 17.848 1.00 98.31 183 SER A C 1
ATOM 1339 O O . SER A 1 183 ? -21.442 -0.930 18.482 1.00 98.31 183 SER A O 1
ATOM 1341 N N . ALA A 1 184 ? -22.391 -2.622 17.365 1.00 95.94 184 ALA A N 1
ATOM 1342 C CA . ALA A 1 184 ? -23.747 -2.080 17.441 1.00 95.94 184 ALA A CA 1
ATOM 1343 C C . ALA A 1 184 ? -24.229 -2.014 18.897 1.00 95.94 184 ALA A C 1
ATOM 1345 O O . ALA A 1 184 ? -24.212 -3.013 19.612 1.00 95.94 184 ALA A O 1
ATOM 1346 N N . GLY A 1 185 ? -24.629 -0.822 19.354 1.00 94.94 185 GLY A N 1
ATOM 1347 C CA . GLY A 1 185 ? -25.010 -0.584 20.753 1.00 94.94 185 GLY A CA 1
ATOM 1348 C C . GLY A 1 185 ? -23.847 -0.643 21.754 1.00 94.94 185 GLY A C 1
ATOM 1349 O O . GLY A 1 185 ? -24.070 -0.528 22.959 1.00 94.94 185 GLY A O 1
ATOM 1350 N N . GLN A 1 186 ? -22.611 -0.809 21.274 1.00 97.50 186 GLN A N 1
ATOM 1351 C CA . GLN A 1 186 ? -21.408 -0.911 22.104 1.00 97.50 186 GLN A CA 1
ATOM 1352 C C . GLN A 1 186 ? -20.561 0.363 22.106 1.00 97.50 186 GLN A C 1
ATOM 1354 O O . GLN A 1 186 ? -19.615 0.445 22.881 1.00 97.50 186 GLN A O 1
ATOM 1359 N N . VAL A 1 187 ? -20.890 1.360 21.284 1.00 98.50 187 VAL A N 1
ATOM 1360 C CA . VAL A 1 187 ? -20.168 2.640 21.211 1.00 98.50 187 VAL A CA 1
ATOM 1361 C C . VAL A 1 187 ? -20.796 3.708 22.105 1.00 98.50 187 VAL A C 1
ATOM 1363 O O . VAL A 1 187 ? -22.008 3.724 22.307 1.00 98.50 187 VAL A O 1
ATOM 1366 N N . ALA A 1 188 ? -19.975 4.627 22.618 1.00 97.81 188 ALA A N 1
ATOM 1367 C CA . ALA A 1 188 ? -20.448 5.811 23.343 1.00 97.81 188 ALA A CA 1
ATOM 1368 C C . ALA A 1 188 ? -20.988 6.895 22.395 1.00 97.81 188 ALA A C 1
ATOM 1370 O O . ALA A 1 188 ? -21.874 7.663 22.758 1.00 97.81 188 ALA A O 1
ATOM 1371 N N . ASP A 1 189 ? -20.445 6.949 21.180 1.00 97.81 189 ASP A N 1
ATOM 1372 C CA . ASP A 1 189 ? -20.779 7.911 20.133 1.00 97.81 189 ASP A CA 1
ATOM 1373 C C . ASP A 1 189 ? -21.069 7.184 18.813 1.00 97.81 189 ASP A C 1
ATOM 1375 O O . ASP A 1 189 ? -20.157 6.693 18.137 1.00 97.81 189 ASP A O 1
ATOM 1379 N N . GLU A 1 190 ? -22.346 7.146 18.433 1.00 97.56 190 GLU A N 1
ATOM 1380 C CA . GLU A 1 190 ? -22.839 6.501 17.210 1.00 97.56 190 GLU A CA 1
ATOM 1381 C C . GLU A 1 190 ? -22.349 7.198 15.925 1.00 97.56 190 GLU A C 1
ATOM 1383 O O . GLU A 1 190 ? -22.297 6.589 14.850 1.00 97.56 190 GLU A O 1
ATOM 1388 N N . SER A 1 191 ? -21.900 8.457 16.010 1.00 98.00 191 SER A N 1
ATOM 1389 C CA . SER A 1 191 ? -21.303 9.149 14.863 1.00 98.00 191 SER A CA 1
ATOM 1390 C C . SER A 1 191 ? -20.002 8.477 14.407 1.00 98.00 191 SER A C 1
ATOM 1392 O O . SER A 1 191 ? -19.678 8.495 13.218 1.00 98.00 191 SER A O 1
ATOM 1394 N N . THR A 1 192 ? -19.282 7.797 15.310 1.00 98.62 192 THR A N 1
ATOM 1395 C CA . THR A 1 192 ? -18.069 7.039 14.958 1.00 98.62 192 THR A CA 1
ATOM 1396 C C . THR A 1 192 ? -18.373 5.875 14.015 1.00 98.62 192 THR A C 1
ATOM 1398 O O . THR A 1 192 ? -17.647 5.683 13.039 1.00 98.62 192 THR A O 1
ATOM 1401 N N . ARG A 1 193 ? -19.490 5.165 14.228 1.00 98.69 193 ARG A N 1
ATOM 1402 C CA . ARG A 1 193 ? -19.976 4.099 13.336 1.00 98.69 193 ARG A CA 1
ATOM 1403 C C . ARG A 1 193 ? -20.427 4.655 11.988 1.00 98.69 193 ARG A C 1
ATOM 1405 O O . ARG A 1 193 ? -20.063 4.110 10.951 1.00 98.69 193 ARG A O 1
ATOM 1412 N N . SER A 1 194 ? -21.132 5.786 11.990 1.00 98.50 194 SER A N 1
ATOM 1413 C CA . SER A 1 194 ? -21.549 6.474 10.754 1.00 98.50 194 SER A CA 1
ATOM 1414 C C . SER A 1 194 ? -20.349 6.919 9.900 1.00 98.50 194 SER A C 1
ATOM 1416 O O . SER A 1 194 ? -20.342 6.764 8.676 1.00 98.50 194 SER A O 1
ATOM 1418 N N . ASN A 1 195 ? -19.292 7.419 10.546 1.00 98.44 195 ASN A N 1
ATOM 1419 C CA . ASN A 1 195 ? -18.040 7.783 9.882 1.00 98.44 195 ASN A CA 1
ATOM 1420 C C . ASN A 1 195 ? -17.299 6.554 9.331 1.00 98.44 195 ASN A C 1
ATOM 1422 O O . ASN A 1 195 ? -16.756 6.622 8.230 1.00 98.44 195 ASN A O 1
ATOM 1426 N N . LEU A 1 196 ? -17.299 5.431 10.061 1.00 98.81 196 LEU A N 1
ATOM 1427 C CA . LEU A 1 196 ? -16.723 4.169 9.586 1.00 98.81 196 LEU A CA 1
ATOM 1428 C C . LEU A 1 196 ? -17.466 3.639 8.352 1.00 98.81 196 LEU A C 1
ATOM 1430 O O . LEU A 1 196 ? -16.817 3.294 7.369 1.00 98.81 196 LEU A O 1
ATOM 1434 N N . GLN A 1 197 ? -18.802 3.656 8.355 1.00 98.75 197 GLN A N 1
ATOM 1435 C CA . GLN A 1 197 ? -19.608 3.286 7.185 1.00 98.75 197 GLN A CA 1
ATOM 1436 C C . GLN A 1 197 ? -19.265 4.152 5.963 1.00 98.75 197 GLN A C 1
ATOM 1438 O O . GLN A 1 197 ? -19.032 3.630 4.876 1.00 98.75 197 GLN A O 1
ATOM 1443 N N . THR A 1 198 ? -19.156 5.470 6.151 1.00 98.62 198 THR A N 1
ATOM 1444 C CA . THR A 1 198 ? -18.769 6.391 5.068 1.00 98.62 198 THR A CA 1
ATOM 1445 C C . THR A 1 198 ? -17.373 6.065 4.524 1.00 98.62 198 THR A C 1
ATOM 1447 O O . THR A 1 198 ? -17.173 6.025 3.310 1.00 98.62 198 THR A O 1
ATOM 1450 N N . ALA A 1 199 ? -16.410 5.774 5.405 1.00 98.69 199 ALA A N 1
ATOM 1451 C CA . ALA A 1 199 ? -15.059 5.387 5.003 1.00 98.69 199 ALA A CA 1
ATOM 1452 C C . ALA A 1 199 ? -15.034 4.056 4.228 1.00 98.69 199 ALA A C 1
ATOM 1454 O O . ALA A 1 199 ? -14.292 3.943 3.252 1.00 98.69 199 ALA A O 1
ATOM 1455 N N . ILE A 1 200 ? -15.864 3.076 4.612 1.00 98.88 200 ILE A N 1
ATOM 1456 C CA . ILE A 1 200 ? -16.057 1.814 3.872 1.00 98.88 200 ILE A CA 1
ATOM 1457 C C . ILE A 1 200 ? -16.579 2.092 2.463 1.00 98.88 200 ILE A C 1
ATOM 1459 O O . ILE A 1 200 ? -16.038 1.564 1.488 1.00 98.88 200 ILE A O 1
ATOM 1463 N N . ASP A 1 201 ? -17.589 2.947 2.331 1.00 98.62 201 ASP A N 1
ATOM 1464 C CA . ASP A 1 201 ? -18.172 3.269 1.028 1.00 98.62 201 ASP A CA 1
ATOM 1465 C C . ASP A 1 201 ? -17.170 3.988 0.115 1.00 98.62 201 ASP A C 1
ATOM 1467 O O . ASP A 1 201 ? -17.057 3.664 -1.070 1.00 98.62 201 ASP A O 1
ATOM 1471 N N . ASP A 1 202 ? -16.394 4.928 0.652 1.00 98.12 202 ASP A N 1
ATOM 1472 C CA . ASP A 1 202 ? -15.362 5.639 -0.107 1.00 98.12 202 ASP A CA 1
ATOM 1473 C C . ASP A 1 202 ? -14.172 4.739 -0.479 1.00 98.12 202 ASP A C 1
ATOM 1475 O O . ASP A 1 202 ? -13.629 4.840 -1.588 1.00 98.12 202 ASP A O 1
ATOM 1479 N N . ALA A 1 203 ? -13.805 3.795 0.389 1.00 98.62 203 ALA A N 1
ATOM 1480 C CA . ALA A 1 203 ? -12.816 2.768 0.081 1.00 98.62 203 ALA A CA 1
ATOM 1481 C C . ALA A 1 203 ? -13.289 1.852 -1.059 1.00 98.62 203 ALA A C 1
ATOM 1483 O O . ALA A 1 203 ? -12.562 1.661 -2.036 1.00 98.62 203 ALA A O 1
ATOM 1484 N N . ARG A 1 204 ? -14.541 1.376 -1.017 1.00 98.31 20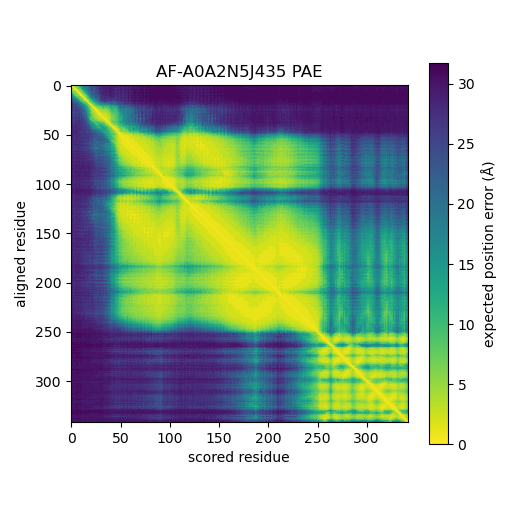4 ARG A N 1
ATOM 1485 C CA . ARG A 1 204 ? -15.144 0.587 -2.107 1.00 98.31 204 ARG A CA 1
ATOM 1486 C C . ARG A 1 204 ? -15.200 1.369 -3.420 1.00 98.31 204 ARG A C 1
ATOM 1488 O O . ARG A 1 204 ? -14.943 0.800 -4.480 1.00 98.31 204 ARG A O 1
ATOM 1495 N N . LYS A 1 205 ? -15.489 2.675 -3.388 1.00 97.94 205 LYS A N 1
ATOM 1496 C CA . LYS A 1 205 ? -15.401 3.532 -4.589 1.00 97.94 205 LYS A CA 1
ATOM 1497 C C . LYS A 1 205 ? -13.974 3.616 -5.128 1.00 97.94 205 LYS A C 1
ATOM 1499 O O . LYS A 1 205 ? -13.795 3.607 -6.340 1.00 97.94 205 LYS A O 1
ATOM 1504 N N . THR A 1 206 ? -12.974 3.683 -4.249 1.00 97.94 206 THR A N 1
ATOM 1505 C CA . THR A 1 206 ? -11.556 3.722 -4.639 1.00 97.94 206 THR A CA 1
ATOM 1506 C C . THR A 1 206 ? -11.145 2.437 -5.356 1.00 97.94 206 THR A C 1
ATOM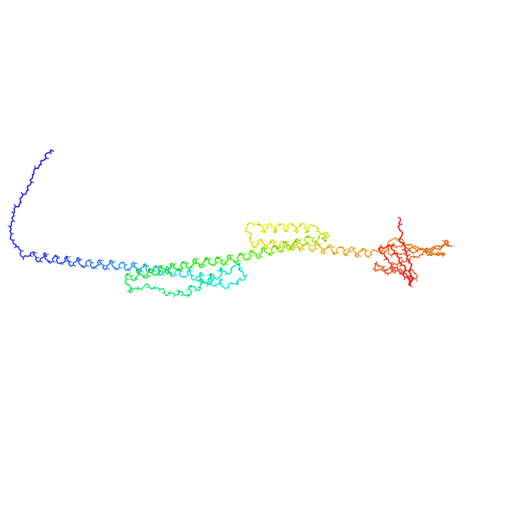 1508 O O . THR A 1 206 ? -10.533 2.515 -6.419 1.00 97.94 206 THR A O 1
ATOM 1511 N N . VAL A 1 207 ? -11.547 1.269 -4.838 1.00 95.81 207 VAL A N 1
ATOM 1512 C CA . VAL A 1 207 ? -11.306 -0.037 -5.485 1.00 95.81 207 VAL A CA 1
ATOM 1513 C C . VAL A 1 207 ? -11.950 -0.109 -6.874 1.00 95.81 207 VAL A C 1
ATOM 1515 O O . VAL A 1 207 ? -11.341 -0.620 -7.809 1.00 95.81 207 VAL A O 1
ATOM 1518 N N . ASN A 1 208 ? -13.162 0.430 -7.023 1.00 95.12 208 ASN A N 1
ATOM 1519 C CA . ASN A 1 208 ? -13.944 0.367 -8.264 1.00 95.12 208 ASN A CA 1
ATOM 1520 C C . ASN A 1 208 ? -13.677 1.523 -9.246 1.00 95.12 208 ASN A C 1
ATOM 1522 O O . ASN A 1 208 ? -14.358 1.637 -10.267 1.00 95.12 208 ASN A O 1
ATOM 1526 N N . LYS A 1 209 ? -12.729 2.413 -8.941 1.00 95.56 209 LYS A N 1
ATOM 1527 C CA . LYS A 1 209 ? -12.353 3.522 -9.824 1.00 95.56 209 LYS A CA 1
ATOM 1528 C C . LYS A 1 209 ? -11.725 2.981 -11.117 1.00 95.56 209 LYS A C 1
ATOM 1530 O O . LYS A 1 209 ? -11.122 1.913 -11.118 1.00 95.56 209 LYS A O 1
ATOM 1535 N N . ASP A 1 210 ? -11.813 3.724 -12.223 1.00 94.94 210 ASP A N 1
ATOM 1536 C CA . ASP A 1 210 ? -10.990 3.419 -13.402 1.00 94.94 210 ASP A CA 1
ATOM 1537 C C . ASP A 1 210 ? -9.523 3.780 -13.117 1.00 94.94 210 ASP A C 1
ATOM 1539 O O . ASP A 1 210 ? -9.218 4.926 -12.779 1.00 94.94 210 ASP A O 1
ATOM 1543 N N . LYS A 1 211 ? -8.629 2.792 -13.246 1.00 92.94 211 LYS A N 1
ATOM 1544 C CA . LYS A 1 211 ? -7.172 2.908 -13.027 1.00 92.94 211 LYS A CA 1
ATOM 1545 C C . LYS A 1 211 ? -6.797 3.620 -11.713 1.00 92.94 211 LYS A C 1
ATOM 1547 O O . LYS A 1 211 ? -6.146 4.668 -11.749 1.00 92.94 211 LYS A O 1
ATOM 1552 N N . PRO A 1 212 ? -7.183 3.069 -10.551 1.00 94.88 212 PRO A N 1
ATOM 1553 C CA . PRO A 1 212 ? -6.730 3.582 -9.266 1.00 94.88 212 PRO A CA 1
ATOM 1554 C C . PRO A 1 212 ? -5.206 3.483 -9.164 1.00 94.88 212 PRO A C 1
ATOM 1556 O O . PRO A 1 212 ? -4.592 2.534 -9.652 1.00 94.88 212 PRO A O 1
ATOM 1559 N N . SER A 1 213 ? -4.588 4.461 -8.512 1.00 96.69 213 SER A N 1
ATOM 1560 C CA . SER A 1 213 ? -3.171 4.391 -8.163 1.00 96.69 213 SER A CA 1
ATOM 1561 C C . SER A 1 213 ? -2.966 3.674 -6.826 1.00 96.69 213 SER A C 1
ATOM 1563 O O . SER A 1 213 ? -3.802 3.761 -5.925 1.00 96.69 213 SER A O 1
ATOM 1565 N N . ALA A 1 214 ? -1.809 3.027 -6.653 1.00 97.19 214 ALA A N 1
ATOM 1566 C CA . ALA A 1 214 ? -1.444 2.397 -5.381 1.00 97.19 214 ALA A CA 1
ATOM 1567 C C . ALA A 1 214 ? -1.480 3.403 -4.213 1.00 97.19 214 ALA A C 1
ATOM 1569 O O . ALA A 1 214 ? -1.956 3.084 -3.129 1.00 97.19 214 ALA A O 1
ATOM 1570 N N . ALA A 1 215 ? -1.068 4.654 -4.451 1.00 97.06 215 ALA A N 1
ATOM 1571 C CA . ALA A 1 215 ? -1.105 5.716 -3.447 1.00 97.06 215 ALA A CA 1
ATOM 1572 C C . ALA A 1 215 ? -2.534 6.072 -2.995 1.00 97.06 215 ALA A C 1
ATOM 1574 O O . ALA A 1 215 ? -2.758 6.327 -1.811 1.00 97.06 215 ALA A O 1
ATOM 1575 N N . GLU A 1 216 ? -3.509 6.081 -3.912 1.00 97.75 216 GLU A N 1
ATOM 1576 C CA . GLU A 1 216 ? -4.920 6.282 -3.560 1.00 97.75 216 GLU A CA 1
ATOM 1577 C C . GLU A 1 216 ? -5.446 5.128 -2.703 1.00 97.75 216 GLU A C 1
ATOM 1579 O O . GLU A 1 216 ? -6.109 5.379 -1.696 1.00 97.75 216 GLU A O 1
ATOM 1584 N N . MET A 1 217 ? -5.095 3.885 -3.045 1.00 98.50 217 MET A N 1
ATOM 1585 C CA . MET A 1 217 ? -5.484 2.709 -2.263 1.00 98.50 217 MET A CA 1
ATOM 1586 C C . MET A 1 217 ? -4.872 2.718 -0.859 1.00 98.50 217 MET A C 1
ATOM 1588 O O . MET A 1 217 ? -5.581 2.531 0.129 1.00 98.50 217 MET A O 1
ATOM 1592 N N . THR A 1 218 ? -3.576 3.020 -0.739 1.00 98.38 218 THR A N 1
ATOM 1593 C CA . THR A 1 218 ? -2.900 3.157 0.560 1.00 98.38 218 THR A CA 1
ATOM 1594 C C . THR A 1 218 ? -3.520 4.276 1.399 1.00 98.38 218 THR A C 1
ATOM 1596 O O . THR A 1 218 ? -3.705 4.123 2.607 1.00 98.38 218 THR A O 1
ATOM 1599 N N . LYS A 1 219 ? -3.889 5.403 0.777 1.00 98.31 219 LYS A N 1
ATOM 1600 C CA . LYS A 1 219 ? -4.575 6.498 1.473 1.00 98.31 219 LYS A CA 1
ATOM 1601 C C . LYS A 1 219 ? -5.949 6.062 1.990 1.00 98.31 219 LYS A C 1
ATOM 1603 O O . LYS A 1 219 ? -6.258 6.345 3.145 1.00 98.31 219 LYS A O 1
ATOM 1608 N N . ALA A 1 220 ? -6.742 5.370 1.171 1.00 98.50 220 ALA A N 1
ATOM 1609 C CA . ALA A 1 220 ? -8.042 4.838 1.579 1.00 98.50 220 ALA A CA 1
ATOM 1610 C C . ALA A 1 220 ? -7.906 3.817 2.723 1.00 98.50 220 ALA A C 1
ATOM 1612 O O . ALA A 1 220 ? -8.649 3.895 3.699 1.00 98.50 220 ALA A O 1
ATOM 1613 N N . THR A 1 221 ? -6.892 2.949 2.655 1.00 98.75 221 THR A N 1
ATOM 1614 C CA . THR A 1 221 ? -6.557 1.979 3.712 1.00 98.75 221 THR A CA 1
ATOM 1615 C C . THR A 1 221 ? -6.291 2.697 5.033 1.00 98.75 221 THR A C 1
ATOM 1617 O O . THR A 1 221 ? -6.904 2.386 6.049 1.00 98.75 221 THR A O 1
ATOM 1620 N N . LYS A 1 222 ? -5.447 3.739 5.020 1.00 98.44 222 LYS A N 1
ATOM 1621 C CA . LYS A 1 222 ? -5.167 4.550 6.213 1.00 98.44 222 LYS A CA 1
ATOM 1622 C C . LYS A 1 222 ? -6.436 5.191 6.783 1.00 98.44 222 LYS A C 1
ATOM 1624 O O . LYS A 1 222 ? -6.646 5.148 7.991 1.00 98.44 222 LYS A O 1
ATOM 1629 N N . SER A 1 223 ? -7.280 5.774 5.930 1.00 98.19 223 SER A N 1
ATOM 1630 C CA . SER A 1 223 ? -8.542 6.386 6.364 1.00 98.19 223 SER A CA 1
ATOM 1631 C C . SER A 1 223 ? -9.494 5.378 7.014 1.00 98.19 223 SER A C 1
ATOM 1633 O O . SER A 1 223 ? -10.134 5.723 8.008 1.00 98.19 223 SER A O 1
ATOM 1635 N N . LEU A 1 224 ? -9.552 4.141 6.511 1.00 98.56 224 LEU A N 1
ATOM 1636 C CA . LEU A 1 224 ? -10.300 3.052 7.141 1.00 98.56 224 LEU A CA 1
ATOM 1637 C C . LEU A 1 224 ? -9.732 2.680 8.509 1.00 98.56 224 LEU A C 1
ATOM 1639 O O . LEU A 1 224 ? -10.479 2.653 9.484 1.00 98.56 224 LEU A O 1
ATOM 1643 N N . THR A 1 225 ? -8.421 2.454 8.607 1.00 98.50 225 THR A N 1
ATOM 1644 C CA . THR A 1 225 ? -7.765 2.111 9.877 1.00 98.50 225 THR A CA 1
ATOM 1645 C C . THR A 1 225 ? -7.972 3.196 10.935 1.00 98.50 225 THR A C 1
ATOM 1647 O O . THR A 1 225 ? -8.284 2.886 12.086 1.00 98.50 225 THR A O 1
ATOM 1650 N N . ASP A 1 226 ? -7.874 4.472 10.552 1.00 98.44 226 ASP A N 1
ATOM 1651 C CA . ASP A 1 226 ? -8.131 5.601 11.451 1.00 98.44 226 ASP A CA 1
ATOM 1652 C C . ASP A 1 226 ? -9.601 5.620 11.924 1.00 98.44 226 ASP A C 1
ATOM 1654 O O . ASP A 1 226 ? -9.880 5.904 13.093 1.00 98.44 226 ASP A O 1
ATOM 1658 N N . ALA A 1 227 ? -10.559 5.297 11.046 1.00 98.75 227 ALA A N 1
ATOM 1659 C CA . ALA A 1 227 ? -11.978 5.210 11.397 1.00 98.75 227 ALA A CA 1
ATOM 1660 C C . ALA A 1 227 ? -12.284 4.017 12.322 1.00 98.75 227 ALA A C 1
ATOM 1662 O O . ALA A 1 227 ? -13.005 4.188 13.308 1.00 98.75 227 ALA A O 1
ATOM 1663 N N . ILE A 1 228 ? -11.685 2.847 12.069 1.00 98.75 228 ILE A N 1
ATOM 1664 C CA . ILE A 1 228 ? -11.741 1.679 12.964 1.00 98.75 228 ILE A CA 1
ATOM 1665 C C . ILE A 1 228 ? -11.227 2.063 14.357 1.00 98.75 228 ILE A C 1
ATOM 1667 O O . ILE A 1 228 ? -11.877 1.776 15.363 1.00 98.75 228 ILE A O 1
ATOM 1671 N N . GLY A 1 229 ? -10.085 2.756 14.422 1.00 98.56 229 GLY A N 1
ATOM 1672 C CA . GLY A 1 229 ? -9.505 3.230 15.678 1.00 98.56 229 GLY A CA 1
ATOM 1673 C C . GLY A 1 229 ? -10.477 4.095 16.482 1.00 98.56 229 GLY A C 1
ATOM 1674 O O . GLY A 1 229 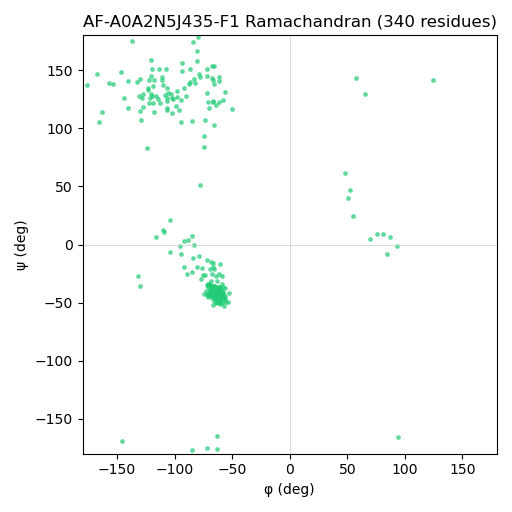? -10.654 3.868 17.677 1.00 98.56 229 GLY A O 1
ATOM 1675 N N . LYS A 1 230 ? -11.176 5.029 15.823 1.00 98.75 230 LYS A N 1
ATOM 1676 C CA . LYS A 1 230 ? -12.186 5.886 16.470 1.00 98.75 230 LYS A CA 1
ATOM 1677 C C . LYS A 1 230 ? -13.374 5.097 17.021 1.00 98.75 230 LYS A C 1
ATOM 1679 O O . LYS A 1 230 ? -13.824 5.399 18.125 1.00 98.75 230 LYS A O 1
ATOM 1684 N N . VAL A 1 231 ? -13.866 4.092 16.293 1.00 98.81 231 VAL A N 1
ATOM 1685 C CA . VAL A 1 231 ? -14.937 3.211 16.790 1.00 98.81 231 VAL A CA 1
ATOM 1686 C C . VAL A 1 231 ? -14.465 2.451 18.027 1.00 98.81 231 VAL A C 1
ATOM 1688 O O . VAL A 1 231 ? -15.139 2.491 19.052 1.00 98.81 231 VAL A O 1
ATOM 1691 N N . ASN A 1 232 ? -13.274 1.853 17.990 1.00 98.56 232 ASN A N 1
ATOM 1692 C CA . ASN A 1 232 ? -12.720 1.132 19.140 1.00 98.56 232 ASN A CA 1
ATOM 1693 C C . ASN A 1 232 ? -12.518 2.038 20.365 1.00 98.56 232 ASN A C 1
ATOM 1695 O O . ASN A 1 232 ? -12.838 1.637 21.483 1.00 98.56 232 ASN A O 1
ATOM 1699 N N . SER A 1 233 ? -12.053 3.277 20.174 1.00 98.62 233 SER A N 1
ATOM 1700 C CA . SER A 1 233 ? -11.978 4.264 21.260 1.00 98.62 233 SER A CA 1
ATOM 1701 C C . SER A 1 233 ? -13.357 4.597 21.838 1.00 98.62 233 SER A C 1
ATOM 1703 O O . SER A 1 233 ? -13.493 4.729 23.051 1.00 98.62 233 SER A O 1
ATOM 1705 N N . SER A 1 234 ? -14.388 4.687 20.994 1.00 98.62 234 SER A N 1
ATOM 1706 C CA . SER A 1 234 ? -15.771 4.923 21.421 1.00 98.62 234 SER A CA 1
ATOM 1707 C C . SER A 1 234 ? -16.357 3.740 22.201 1.00 98.62 234 SER A C 1
ATOM 1709 O O . SER A 1 234 ? -17.070 3.944 23.184 1.00 98.62 234 SER A O 1
ATOM 1711 N N . ILE A 1 235 ? -16.017 2.503 21.818 1.00 98.62 235 ILE A N 1
ATOM 1712 C CA . ILE A 1 235 ? -16.369 1.293 22.579 1.00 98.62 235 ILE A CA 1
ATOM 1713 C C . ILE A 1 235 ? -15.719 1.325 23.962 1.00 98.62 235 ILE A C 1
ATOM 1715 O O . ILE A 1 235 ? -16.399 1.134 24.968 1.00 98.62 235 ILE A O 1
ATOM 1719 N N . ALA A 1 236 ? -14.416 1.607 24.026 1.00 98.00 236 ALA A N 1
ATOM 1720 C CA . ALA A 1 236 ? -13.692 1.689 25.292 1.00 98.00 236 ALA A CA 1
ATOM 1721 C C . ALA A 1 236 ? -14.279 2.772 26.215 1.00 98.00 236 ALA A C 1
ATOM 1723 O O . ALA A 1 236 ? -14.480 2.525 27.403 1.00 98.00 236 ALA A O 1
ATOM 1724 N N . ALA A 1 237 ? -14.631 3.938 25.662 1.00 97.81 237 ALA A N 1
ATOM 1725 C CA . ALA A 1 237 ? -15.283 5.009 26.411 1.00 97.81 237 ALA A CA 1
ATOM 1726 C C . ALA A 1 237 ? -16.643 4.576 26.984 1.00 97.81 237 ALA A C 1
ATOM 1728 O O . ALA A 1 237 ? -16.937 4.863 28.143 1.00 97.81 237 ALA A O 1
ATOM 1729 N N . LYS A 1 238 ? -17.456 3.838 26.212 1.00 96.50 238 LYS A N 1
ATOM 1730 C CA . LYS A 1 238 ? -18.729 3.303 26.715 1.00 96.50 238 LYS A CA 1
ATOM 1731 C C . LYS A 1 238 ? -18.514 2.285 27.826 1.00 96.50 238 LYS A C 1
ATOM 1733 O O . LYS A 1 238 ? -19.179 2.365 28.850 1.00 96.50 238 LYS A O 1
ATOM 1738 N N . GLN A 1 239 ? -17.580 1.355 27.642 1.00 96.19 239 GLN A N 1
ATOM 1739 C CA . GLN A 1 239 ? -17.262 0.349 28.657 1.00 96.19 239 GLN A CA 1
ATOM 1740 C C . GLN A 1 239 ? -16.809 0.995 29.968 1.00 96.19 239 GLN A C 1
ATOM 1742 O O . GLN A 1 239 ? -17.228 0.560 31.038 1.00 96.19 239 GLN A O 1
ATOM 1747 N N . GLN A 1 240 ? -15.995 2.049 29.886 1.00 93.00 240 GLN A N 1
ATOM 1748 C CA . GLN A 1 240 ? -15.586 2.817 31.055 1.00 93.00 240 GLN A CA 1
ATOM 1749 C C . GLN A 1 240 ? -16.787 3.493 31.732 1.00 93.00 240 GLN A C 1
ATOM 1751 O O . GLN A 1 240 ? -16.968 3.327 32.935 1.00 93.00 240 GLN A O 1
ATOM 1756 N N . ALA A 1 241 ? -17.637 4.190 30.973 1.00 86.75 241 ALA A N 1
ATOM 1757 C CA . ALA A 1 241 ? -18.821 4.853 31.520 1.00 86.75 241 ALA A CA 1
ATOM 1758 C C . ALA A 1 241 ? -19.803 3.860 32.169 1.00 86.75 241 ALA A C 1
ATOM 1760 O O . ALA A 1 241 ? -20.305 4.105 33.264 1.00 86.75 241 ALA A O 1
ATOM 1761 N N . ASP A 1 242 ? -20.040 2.708 31.534 1.00 85.06 242 ASP A N 1
ATOM 1762 C CA . ASP A 1 242 ? -20.907 1.655 32.068 1.00 85.06 242 ASP A CA 1
ATOM 1763 C C . ASP A 1 242 ? -20.316 1.044 33.358 1.00 85.06 242 ASP A C 1
ATOM 1765 O O . ASP A 1 242 ? -21.055 0.716 34.291 1.00 85.06 242 ASP A O 1
ATOM 1769 N N . ALA A 1 243 ? -18.986 0.914 33.448 1.00 81.00 243 ALA A N 1
ATOM 1770 C CA . ALA A 1 243 ? -18.302 0.446 34.652 1.00 81.00 243 ALA A CA 1
ATOM 1771 C C . ALA A 1 243 ? -18.373 1.467 35.800 1.00 81.00 243 ALA A C 1
ATOM 1773 O O . ALA A 1 243 ? -18.642 1.079 36.938 1.00 81.00 243 ALA A O 1
ATOM 1774 N N . GLU A 1 244 ? -18.178 2.756 35.511 1.00 78.94 244 GLU A N 1
ATOM 1775 C CA . GLU A 1 244 ? -18.312 3.850 36.480 1.00 78.94 244 GLU A CA 1
ATOM 1776 C C . GLU A 1 244 ? -19.751 3.963 37.000 1.00 78.94 244 GLU A C 1
ATOM 1778 O O . GLU A 1 244 ? -19.965 4.052 38.207 1.00 78.94 244 GLU A O 1
ATOM 1783 N N . GLU A 1 245 ? -20.748 3.862 36.118 1.00 75.06 245 GLU A N 1
ATOM 1784 C CA . GLU A 1 245 ? -22.164 3.839 36.495 1.00 75.06 245 GLU A CA 1
ATOM 1785 C C . GLU A 1 245 ? -22.492 2.623 37.370 1.00 75.06 245 GLU A C 1
ATOM 1787 O O . GLU A 1 245 ? -23.193 2.745 38.376 1.00 75.06 245 GLU A O 1
ATOM 1792 N N . LYS A 1 246 ? -21.961 1.442 37.027 1.00 70.81 246 LYS A N 1
ATOM 1793 C CA . LYS A 1 246 ? -22.127 0.231 37.838 1.00 70.81 246 LYS A CA 1
ATOM 1794 C C . LYS A 1 246 ? -21.478 0.385 39.215 1.00 70.81 246 LYS A C 1
ATOM 1796 O O . LYS A 1 246 ? -22.077 -0.038 40.200 1.00 70.81 246 LYS A O 1
ATOM 1801 N N . ALA A 1 247 ? -20.295 0.993 39.297 1.00 68.38 247 ALA A N 1
ATOM 1802 C CA . ALA A 1 247 ? -19.618 1.274 40.560 1.00 68.38 247 ALA A CA 1
ATOM 1803 C C . ALA A 1 247 ? -20.379 2.314 41.400 1.00 68.38 247 ALA A C 1
ATOM 1805 O O . ALA A 1 247 ? -20.553 2.107 42.598 1.00 68.38 247 ALA A O 1
ATOM 1806 N N . ARG A 1 248 ? -20.910 3.378 40.780 1.00 65.62 248 ARG A N 1
ATOM 1807 C CA . ARG A 1 248 ? -21.760 4.370 41.458 1.00 65.62 248 ARG A CA 1
ATOM 1808 C C . ARG A 1 248 ? -23.018 3.721 42.018 1.00 65.62 248 ARG A C 1
ATOM 1810 O O . ARG A 1 248 ? -23.282 3.847 43.207 1.00 65.62 248 ARG A O 1
ATOM 1817 N N . LYS A 1 249 ? -23.746 2.965 41.191 1.00 63.34 249 LYS A N 1
ATOM 1818 C CA . LYS A 1 249 ? -24.922 2.209 41.635 1.00 63.34 249 LYS A CA 1
ATOM 1819 C C . LYS A 1 249 ? -24.582 1.215 42.730 1.00 63.34 249 LYS A C 1
ATOM 1821 O O . LYS A 1 249 ? -25.423 1.000 43.583 1.00 63.34 249 LYS A O 1
ATOM 1826 N N . ALA A 1 250 ? -23.385 0.620 42.722 1.00 58.34 250 ALA A N 1
ATOM 1827 C CA . ALA A 1 250 ? -22.924 -0.265 43.788 1.00 58.34 250 ALA A CA 1
ATOM 1828 C C . ALA A 1 250 ? -22.656 0.472 45.113 1.00 58.34 250 ALA A C 1
ATOM 1830 O O . ALA A 1 250 ? -22.890 -0.109 46.169 1.00 58.34 250 ALA A O 1
ATOM 1831 N N . ALA A 1 251 ? -22.237 1.738 45.054 1.00 57.09 251 ALA A N 1
ATOM 1832 C CA . ALA A 1 251 ? -22.001 2.600 46.212 1.00 57.09 251 ALA A CA 1
ATOM 1833 C C . ALA A 1 251 ? -23.268 3.308 46.746 1.00 57.09 251 ALA A C 1
ATOM 1835 O O . ALA A 1 251 ? -23.236 3.886 47.827 1.00 57.09 251 ALA A O 1
ATOM 1836 N N . GLU A 1 252 ? -24.393 3.281 46.021 1.00 61.59 252 GLU A N 1
ATOM 1837 C CA . GLU A 1 252 ? -25.686 3.780 46.513 1.00 61.59 252 GLU A CA 1
ATOM 1838 C C . GLU A 1 252 ? -26.273 2.779 47.524 1.00 61.59 252 GLU A C 1
ATOM 1840 O O . GLU A 1 252 ? -26.901 1.798 47.124 1.00 61.59 252 GLU A O 1
ATOM 1845 N N . GLY A 1 253 ? -26.020 2.970 48.822 1.00 64.25 253 GLY A N 1
ATOM 1846 C CA . GLY A 1 253 ? -26.478 2.057 49.879 1.00 64.25 253 GLY A CA 1
ATOM 1847 C C . GLY A 1 253 ? -28.004 1.926 50.044 1.00 64.25 253 GLY A C 1
ATOM 1848 O O . GLY A 1 253 ? -28.763 2.486 49.252 1.00 64.25 253 GLY A O 1
ATOM 1849 N N . PRO A 1 254 ? -28.487 1.168 51.048 1.00 73.81 254 PRO A N 1
ATOM 1850 C CA . PRO A 1 254 ? -29.911 0.977 51.300 1.00 73.81 254 PRO A CA 1
ATOM 1851 C C . PRO A 1 254 ? -30.602 2.331 51.499 1.00 73.81 254 PRO A C 1
ATOM 1853 O O . PRO A 1 254 ? -30.133 3.175 52.259 1.00 73.81 254 PRO A O 1
ATOM 1856 N N . GLN A 1 255 ? -31.719 2.542 50.802 1.00 73.00 255 GLN A N 1
ATOM 1857 C CA . GLN A 1 255 ? -32.512 3.774 50.839 1.00 73.00 255 GLN A CA 1
ATOM 1858 C C . GLN A 1 255 ? -33.949 3.432 51.240 1.00 73.00 255 GLN A C 1
ATOM 1860 O O . GLN A 1 255 ? -34.557 2.524 50.671 1.00 73.00 255 GLN A O 1
ATOM 1865 N N . GLY A 1 256 ? -34.519 4.182 52.185 1.00 74.81 256 GLY A N 1
ATOM 1866 C CA . GLY A 1 256 ? -35.887 3.961 52.664 1.00 74.81 256 GLY A CA 1
ATOM 1867 C C . GLY A 1 256 ? -35.970 3.082 53.914 1.00 74.81 256 GLY A C 1
ATOM 1868 O O . GLY A 1 256 ? -34.986 2.911 54.635 1.00 74.81 256 GLY A O 1
ATOM 1869 N N . ALA A 1 257 ? -37.179 2.600 54.213 1.00 84.62 257 ALA A N 1
ATOM 1870 C CA . ALA A 1 257 ? -37.489 1.866 55.437 1.00 84.62 257 ALA A CA 1
ATOM 1871 C C . ALA A 1 257 ? -37.595 0.357 55.175 1.00 84.62 257 ALA A C 1
ATOM 1873 O O . ALA A 1 257 ? -38.337 -0.084 54.299 1.00 84.62 257 ALA A O 1
ATOM 1874 N N . PHE A 1 258 ? -36.886 -0.426 55.980 1.00 88.31 258 PHE A N 1
ATOM 1875 C CA . PHE A 1 258 ? -36.865 -1.885 55.953 1.00 88.31 258 PHE A CA 1
ATOM 1876 C C . PHE A 1 258 ? -37.558 -2.432 57.195 1.00 88.31 258 PHE A C 1
ATOM 1878 O O . PHE A 1 258 ? -37.331 -1.931 58.292 1.00 88.31 258 PHE A O 1
ATOM 1885 N N . PHE A 1 259 ? -38.384 -3.464 57.049 1.00 87.12 259 PHE A N 1
ATOM 1886 C CA . PHE A 1 259 ? -39.237 -3.985 58.110 1.00 87.12 259 PHE A CA 1
ATOM 1887 C C . PHE A 1 259 ? -38.988 -5.464 58.376 1.00 87.12 259 PHE A C 1
ATOM 1889 O O . PHE A 1 259 ? -38.977 -6.288 57.467 1.00 87.12 259 PHE A O 1
ATOM 1896 N N . PHE A 1 260 ? -38.894 -5.800 59.657 1.00 85.94 260 PHE A N 1
ATOM 1897 C CA . PHE A 1 260 ? -38.852 -7.162 60.165 1.00 85.94 260 PHE A CA 1
ATOM 1898 C C . PHE A 1 260 ? -40.003 -7.387 61.146 1.00 85.94 260 PHE A C 1
ATOM 1900 O O . PHE A 1 260 ? -40.341 -6.523 61.961 1.00 85.94 260 PHE A O 1
ATOM 1907 N N . ALA A 1 261 ? -40.601 -8.573 61.095 1.00 81.00 261 ALA A N 1
ATOM 1908 C CA . ALA A 1 261 ? -41.586 -9.019 62.069 1.00 81.00 261 ALA A CA 1
ATOM 1909 C C . ALA A 1 261 ? -41.213 -10.417 62.564 1.00 81.00 261 ALA A C 1
ATOM 1911 O O . ALA A 1 261 ? -41.265 -11.384 61.805 1.00 81.00 261 ALA A O 1
ATOM 1912 N N . ALA A 1 262 ? -40.874 -10.530 63.849 1.00 75.69 262 ALA A N 1
ATOM 1913 C CA . ALA A 1 262 ? -40.695 -11.828 64.486 1.00 75.69 262 ALA A CA 1
ATOM 1914 C C . ALA A 1 262 ? -42.045 -12.569 64.593 1.00 75.69 262 ALA A C 1
ATOM 1916 O O . ALA A 1 262 ? -43.106 -11.944 64.653 1.00 75.69 262 ALA A O 1
ATOM 1917 N N . GLY A 1 263 ? -42.002 -13.907 64.625 1.00 70.12 263 GLY A N 1
ATOM 1918 C CA . GLY A 1 263 ? -43.179 -14.788 64.693 1.00 70.12 263 GLY A CA 1
ATOM 1919 C C . GLY A 1 263 ? -44.035 -14.654 65.968 1.00 70.12 263 GLY A C 1
ATOM 1920 O O . GLY A 1 263 ? -43.936 -13.686 66.719 1.00 70.12 263 GLY A O 1
ATOM 1921 N N . ALA A 1 264 ? -44.918 -15.630 66.219 1.00 49.59 264 ALA A N 1
ATOM 1922 C CA . ALA A 1 264 ? -45.960 -15.559 67.255 1.00 49.59 264 ALA A CA 1
ATOM 1923 C C . ALA A 1 264 ? -45.430 -15.136 68.648 1.00 49.59 264 ALA A C 1
ATOM 1925 O O . ALA A 1 264 ? -44.632 -15.842 69.259 1.00 49.59 264 ALA A O 1
ATOM 1926 N N . GLY A 1 265 ? -45.903 -13.982 69.144 1.00 58.75 265 GLY A N 1
ATOM 1927 C CA . GLY A 1 265 ? -45.486 -13.358 70.413 1.00 58.75 265 GLY A CA 1
ATOM 1928 C C . GLY A 1 265 ? -44.345 -12.329 70.308 1.00 58.75 265 GLY A C 1
ATOM 1929 O O . GLY A 1 265 ? -43.963 -11.752 71.323 1.00 58.75 265 GLY A O 1
ATOM 1930 N N . GLY A 1 266 ? -43.802 -12.094 69.108 1.00 71.12 266 GLY A N 1
ATOM 1931 C CA . GLY A 1 266 ? -42.570 -11.333 68.884 1.00 71.12 266 GLY A CA 1
ATOM 1932 C C . GLY A 1 266 ? -42.687 -9.804 68.786 1.00 71.12 266 GLY A C 1
ATOM 1933 O O . GLY A 1 266 ? -43.756 -9.200 68.946 1.00 71.12 266 GLY A O 1
ATOM 1934 N N . TYR A 1 267 ? -41.532 -9.184 68.516 1.00 80.06 267 TYR A N 1
ATOM 1935 C CA . TYR A 1 267 ? -41.378 -7.761 68.214 1.00 80.06 267 TYR A CA 1
ATOM 1936 C C . TYR A 1 267 ? -41.405 -7.500 66.700 1.00 80.06 267 TYR A C 1
ATOM 1938 O O . TYR A 1 267 ? -41.096 -8.377 65.892 1.00 80.06 267 TYR A O 1
ATOM 1946 N N . ARG A 1 268 ? -41.759 -6.277 66.313 1.00 85.81 268 ARG A N 1
ATOM 1947 C CA . ARG A 1 268 ? -41.560 -5.737 64.964 1.00 85.81 268 ARG A CA 1
ATOM 1948 C C . ARG A 1 268 ? -40.443 -4.718 65.016 1.00 85.81 268 ARG A C 1
ATOM 1950 O O . ARG A 1 268 ? -40.259 -4.063 66.039 1.00 85.81 268 ARG A O 1
ATOM 1957 N N . GLU A 1 269 ? -39.733 -4.550 63.922 1.00 87.69 269 GLU A N 1
ATOM 1958 C CA . GLU A 1 269 ? -38.689 -3.548 63.812 1.00 87.69 269 GLU A CA 1
ATOM 1959 C C . GLU A 1 269 ? -38.720 -2.911 62.431 1.00 87.69 269 GLU A C 1
ATOM 1961 O O . GLU A 1 269 ? -38.949 -3.595 61.437 1.00 87.69 269 GLU A O 1
ATOM 1966 N N . SER A 1 270 ? -38.497 -1.602 62.385 1.00 89.75 270 SER A N 1
ATOM 1967 C CA . SER A 1 270 ? -38.225 -0.870 61.156 1.00 89.75 270 SER A CA 1
ATOM 1968 C C . SER A 1 270 ? -36.849 -0.229 61.231 1.00 89.75 270 SER A C 1
ATOM 1970 O O . SER A 1 270 ? -36.535 0.380 62.252 1.00 89.75 270 SER A O 1
ATOM 1972 N N . ILE A 1 271 ? -36.067 -0.302 60.162 1.00 90.25 271 ILE A N 1
ATOM 1973 C CA . ILE A 1 271 ? -34.773 0.367 60.039 1.00 90.25 271 ILE A CA 1
ATOM 1974 C C . ILE A 1 271 ? -34.821 1.270 58.817 1.00 90.25 271 ILE A C 1
ATOM 1976 O O . ILE A 1 271 ? -35.056 0.797 57.709 1.00 90.25 271 ILE A O 1
ATOM 1980 N N . THR A 1 272 ? -34.590 2.562 59.020 1.00 89.25 272 THR A N 1
ATOM 1981 C CA . THR A 1 272 ? -34.588 3.558 57.944 1.00 89.25 272 THR A CA 1
ATOM 1982 C C . THR A 1 272 ? -33.197 4.132 57.770 1.00 89.25 272 THR A C 1
ATOM 1984 O O . THR A 1 272 ? -32.639 4.662 58.730 1.00 89.25 272 THR A O 1
ATOM 1987 N N . PHE A 1 273 ? -32.668 4.068 56.551 1.00 84.81 273 PHE A N 1
ATOM 1988 C CA . PHE A 1 273 ? -31.388 4.672 56.186 1.00 84.81 273 PHE A CA 1
ATOM 1989 C C . PHE A 1 273 ? -31.620 6.031 55.522 1.00 84.81 273 PHE A C 1
ATOM 1991 O O . PHE A 1 273 ? -32.399 6.132 54.571 1.00 84.81 273 PHE A O 1
ATOM 1998 N N . ALA A 1 274 ? -30.965 7.071 56.039 1.00 80.69 274 ALA A N 1
ATOM 1999 C CA . ALA A 1 274 ? -31.003 8.427 55.495 1.00 80.69 274 ALA A CA 1
ATOM 2000 C C . ALA A 1 274 ? -29.761 9.218 55.935 1.00 80.69 274 ALA A C 1
ATOM 2002 O O . ALA A 1 274 ? -29.344 9.123 57.087 1.00 80.69 274 ALA A O 1
ATOM 2003 N N . ASP A 1 275 ? -29.182 10.008 55.026 1.00 72.94 275 ASP A N 1
ATOM 2004 C CA . ASP A 1 275 ? -28.124 10.990 55.317 1.00 72.94 275 ASP A CA 1
ATOM 2005 C C . ASP A 1 275 ? -26.922 10.447 56.127 1.00 72.94 275 ASP A C 1
ATOM 2007 O O . ASP A 1 275 ? -26.399 11.107 57.024 1.00 72.94 275 ASP A O 1
ATOM 2011 N N . GLY A 1 276 ? -26.474 9.221 55.825 1.00 72.12 276 GLY A N 1
ATOM 2012 C CA . GLY A 1 276 ? -25.346 8.574 56.517 1.00 72.12 276 GLY A CA 1
ATOM 2013 C C . GLY A 1 276 ? -25.675 8.034 57.917 1.00 72.12 276 GLY A C 1
ATOM 2014 O O . GLY A 1 276 ? -24.780 7.598 58.645 1.00 72.12 276 GLY A O 1
ATOM 2015 N N . GLN A 1 277 ? -26.954 8.036 58.293 1.00 81.25 277 GLN A N 1
ATOM 2016 C CA . GLN A 1 277 ? -27.473 7.487 59.541 1.00 81.25 277 GLN A CA 1
ATOM 2017 C C . GLN A 1 277 ? -28.495 6.384 59.274 1.00 81.25 277 GLN A C 1
ATOM 2019 O O . GLN A 1 277 ? -29.117 6.310 58.213 1.00 81.25 277 GLN A O 1
ATOM 2024 N N . ALA A 1 278 ? -28.694 5.538 60.279 1.00 87.25 278 ALA A N 1
ATOM 2025 C CA . ALA A 1 278 ? -29.740 4.531 60.287 1.00 87.25 278 ALA A CA 1
ATOM 2026 C C . ALA A 1 278 ? -30.551 4.641 61.581 1.00 87.25 278 ALA A C 1
ATOM 2028 O O . ALA A 1 278 ? -30.001 4.606 62.679 1.00 87.25 278 ALA A O 1
ATOM 2029 N N . THR A 1 279 ? -31.869 4.773 61.465 1.00 89.31 279 THR A N 1
ATOM 2030 C CA . THR A 1 279 ? -32.777 4.826 62.618 1.00 89.31 279 THR A CA 1
ATOM 2031 C C . THR A 1 279 ? -33.539 3.515 62.728 1.00 89.31 279 THR A C 1
ATOM 2033 O O . THR A 1 279 ? -34.331 3.193 61.846 1.00 89.31 279 THR A O 1
ATOM 2036 N N . SER A 1 280 ? -33.322 2.774 63.815 1.00 89.81 280 SER A N 1
ATOM 2037 C CA . SER A 1 280 ? -34.120 1.598 64.174 1.00 89.81 280 SER A CA 1
ATOM 2038 C C . SER A 1 280 ? -35.266 2.004 65.096 1.00 89.81 280 SER A C 1
ATOM 2040 O O . SER A 1 280 ? -35.063 2.750 66.058 1.00 89.81 280 SER A O 1
ATOM 2042 N N . ILE A 1 281 ? -36.468 1.495 64.823 1.00 89.62 281 ILE A N 1
ATOM 2043 C CA . ILE A 1 281 ? -37.635 1.615 65.696 1.00 89.62 281 ILE A CA 1
ATOM 2044 C C . ILE A 1 281 ? -38.220 0.225 65.935 1.00 89.62 281 ILE A C 1
ATOM 2046 O O . ILE A 1 281 ? -38.677 -0.435 65.001 1.00 89.62 281 ILE A O 1
ATOM 2050 N N . GLN A 1 282 ? -38.237 -0.202 67.195 1.00 87.75 282 GLN A N 1
ATOM 2051 C CA . GLN A 1 282 ? -38.717 -1.510 67.627 1.00 87.75 282 GLN A CA 1
ATOM 2052 C C . GLN A 1 282 ? -40.024 -1.408 68.426 1.00 87.75 282 GLN A C 1
ATOM 2054 O O . GLN A 1 282 ? -40.209 -0.516 69.259 1.00 87.75 282 GLN A O 1
ATOM 2059 N N . TRP A 1 283 ? -40.905 -2.380 68.193 1.00 85.69 283 TRP A N 1
ATOM 2060 C CA . TRP A 1 283 ? -42.280 -2.457 68.683 1.00 85.69 283 TRP A CA 1
ATOM 2061 C C . TRP A 1 283 ? -42.538 -3.825 69.300 1.00 85.69 283 TRP A C 1
ATOM 2063 O O . TRP A 1 283 ? -42.337 -4.833 68.628 1.00 85.69 283 TRP A O 1
ATOM 2073 N N . MET A 1 284 ? -43.040 -3.907 70.529 1.00 81.31 284 MET A N 1
ATOM 2074 C CA . MET A 1 284 ? -43.454 -5.191 71.106 1.00 81.31 284 MET A CA 1
ATOM 2075 C C . MET A 1 284 ? -44.964 -5.369 70.953 1.00 81.31 284 MET A C 1
ATOM 2077 O O . MET A 1 284 ? -45.728 -4.481 71.307 1.00 81.31 284 MET A O 1
ATOM 2081 N N . SER A 1 285 ? -45.420 -6.531 70.477 1.00 70.06 285 SER A N 1
ATOM 2082 C CA . SER A 1 285 ? -46.849 -6.770 70.193 1.00 70.06 285 SER A CA 1
ATOM 2083 C C . SER A 1 285 ? -47.777 -6.641 71.418 1.00 70.06 285 SER A C 1
ATOM 2085 O O . SER A 1 285 ? -48.986 -6.515 71.257 1.00 70.06 285 SER A O 1
ATOM 2087 N N . LEU A 1 286 ? -47.221 -6.676 72.635 1.00 69.88 286 LEU A N 1
ATOM 2088 C CA . LEU A 1 286 ? -47.948 -6.623 73.909 1.00 69.88 286 LEU A CA 1
ATOM 2089 C C . LEU A 1 286 ? -47.622 -5.373 74.754 1.00 69.88 286 LEU A C 1
ATOM 2091 O O . LEU A 1 286 ? -48.074 -5.292 75.893 1.00 69.88 286 LEU A O 1
ATOM 2095 N N . SER A 1 287 ? -46.844 -4.416 74.231 1.00 73.25 287 SER A N 1
ATOM 2096 C CA . SER A 1 287 ? -46.489 -3.175 74.938 1.00 73.25 287 SER A CA 1
ATOM 2097 C C . SER A 1 287 ? -46.685 -1.949 74.038 1.00 73.25 287 SER A C 1
ATOM 2099 O O . SER A 1 287 ? -46.338 -2.006 72.859 1.00 73.25 287 SER A O 1
ATOM 2101 N N . PRO A 1 288 ? -47.211 -0.826 74.562 1.00 70.19 288 PRO A N 1
ATOM 2102 C CA . PRO A 1 288 ? -47.270 0.431 73.818 1.00 70.19 288 PRO A CA 1
ATOM 2103 C C . PRO A 1 288 ? -45.892 1.094 73.643 1.00 70.19 288 PRO A C 1
ATOM 2105 O O . PRO A 1 288 ? -45.767 2.018 72.835 1.00 70.19 288 PRO A O 1
ATOM 2108 N N . ASP A 1 289 ? -44.873 0.642 74.380 1.00 78.38 289 ASP A N 1
ATOM 2109 C CA . ASP A 1 289 ? -43.551 1.260 74.382 1.00 78.38 289 ASP A CA 1
ATOM 2110 C C . ASP A 1 289 ? -42.797 0.996 73.073 1.00 78.38 289 ASP A C 1
ATOM 2112 O O . ASP A 1 289 ? -42.668 -0.141 72.607 1.00 78.38 289 ASP A O 1
ATOM 2116 N N . ARG A 1 290 ? -42.267 2.077 72.496 1.00 82.31 290 ARG A N 1
ATOM 2117 C CA . ARG A 1 290 ? -41.444 2.076 71.282 1.00 82.31 290 ARG A CA 1
ATOM 2118 C C . ARG A 1 290 ? -39.998 2.321 71.691 1.00 82.31 290 ARG A C 1
ATOM 2120 O O . ARG A 1 290 ? -39.732 3.280 72.416 1.00 82.31 290 ARG A O 1
ATOM 2127 N N . LYS A 1 291 ? -39.064 1.499 71.217 1.00 86.50 291 LYS A N 1
ATOM 2128 C CA . LYS A 1 291 ? -37.629 1.773 71.377 1.00 86.50 291 LYS A CA 1
ATOM 2129 C C . LYS A 1 291 ? -37.076 2.325 70.075 1.00 86.50 291 LYS A C 1
ATOM 2131 O O . LYS A 1 291 ? -37.214 1.673 69.046 1.00 86.50 291 LYS A O 1
ATOM 2136 N N . THR A 1 292 ? -36.442 3.491 70.137 1.00 89.69 292 THR A N 1
ATOM 2137 C CA . THR A 1 292 ? -35.788 4.123 68.987 1.00 89.69 292 THR A CA 1
ATOM 2138 C C . THR A 1 292 ? -34.294 4.215 69.247 1.00 89.69 292 THR A C 1
ATOM 2140 O O . THR A 1 292 ? -33.890 4.748 70.279 1.00 89.69 292 THR A O 1
ATOM 2143 N N . VAL A 1 293 ? -33.486 3.725 68.310 1.00 89.81 293 VAL A N 1
ATOM 2144 C CA . VAL A 1 293 ? -32.024 3.828 68.356 1.00 89.81 293 VAL A CA 1
ATOM 2145 C C . VAL A 1 293 ? -31.536 4.433 67.046 1.00 89.81 293 VAL A C 1
ATOM 2147 O O . VAL A 1 293 ? -31.922 3.984 65.968 1.00 89.81 293 VAL A O 1
ATOM 2150 N N . VAL A 1 294 ? -30.699 5.465 67.147 1.00 88.62 294 VAL A N 1
ATOM 2151 C CA . VAL A 1 294 ? -30.050 6.101 65.997 1.00 88.62 294 VAL A CA 1
ATOM 2152 C C . VAL A 1 294 ? -28.612 5.615 65.936 1.00 88.62 294 VAL A C 1
ATOM 2154 O O . VAL A 1 294 ? -27.869 5.738 66.910 1.00 88.62 294 VAL A O 1
ATOM 2157 N N . TYR A 1 295 ? -28.235 5.085 64.783 1.00 89.62 295 TYR A N 1
ATOM 2158 C CA . TYR A 1 295 ? -26.903 4.594 64.488 1.00 89.62 295 TYR A CA 1
ATOM 2159 C C . TYR A 1 295 ? -26.220 5.495 63.458 1.00 89.62 295 TYR A C 1
ATOM 2161 O O . TYR A 1 295 ? -26.857 5.978 62.519 1.00 89.62 295 TYR A O 1
ATOM 2169 N N . GLN A 1 296 ? -24.908 5.672 63.603 1.00 85.38 296 GLN A N 1
ATOM 2170 C CA . GLN A 1 296 ? -24.050 6.166 62.527 1.00 85.38 296 GLN A CA 1
ATOM 2171 C C . GLN A 1 296 ? -23.592 4.988 61.668 1.00 85.38 296 GLN A C 1
ATOM 2173 O O . GLN A 1 296 ? -23.248 3.933 62.211 1.00 85.38 296 GLN A O 1
ATOM 2178 N N . VAL A 1 297 ? -23.544 5.163 60.348 1.00 82.00 297 VAL A N 1
ATOM 2179 C CA . VAL A 1 297 ? -22.904 4.182 59.464 1.00 82.00 297 VAL A CA 1
ATOM 2180 C C . VAL A 1 297 ? -21.389 4.305 59.650 1.00 82.00 297 VAL A C 1
ATOM 2182 O O . VAL A 1 297 ? -20.784 5.297 59.251 1.00 82.00 297 VAL A O 1
ATOM 2185 N N . SER A 1 298 ? -20.779 3.328 60.320 1.00 74.88 298 SER A N 1
ATOM 2186 C CA . SER A 1 298 ? -19.351 3.322 60.662 1.00 74.88 298 SER A CA 1
ATOM 2187 C C . SER A 1 298 ? -18.477 2.622 59.619 1.00 74.88 298 SER A C 1
ATOM 2189 O O . SER A 1 298 ? -17.274 2.874 59.570 1.00 74.88 298 SER A O 1
ATOM 2191 N N . SER A 1 299 ? -19.068 1.780 58.767 1.00 71.88 299 SER A N 1
ATOM 2192 C CA . SER A 1 299 ? -18.424 1.177 57.595 1.00 71.88 299 SER A CA 1
ATOM 2193 C C . SER A 1 299 ? -19.471 0.835 56.536 1.00 71.88 299 SER A C 1
ATOM 2195 O O . SER A 1 299 ? -20.529 0.306 56.878 1.00 71.88 299 SER A O 1
ATOM 2197 N N . ASP A 1 300 ? -19.146 1.103 55.272 1.00 70.81 300 ASP A N 1
ATOM 2198 C CA . ASP A 1 300 ? -19.952 0.798 54.084 1.00 70.81 300 ASP A CA 1
ATOM 2199 C C . ASP A 1 300 ? -19.014 0.318 52.965 1.00 70.81 300 ASP A C 1
ATOM 2201 O O . ASP A 1 300 ? -18.117 1.054 52.548 1.00 70.81 300 ASP A O 1
ATOM 2205 N N . ASP A 1 301 ? -19.186 -0.927 52.519 1.00 68.19 301 ASP A N 1
ATOM 2206 C CA . ASP A 1 301 ? -18.475 -1.501 51.367 1.00 68.19 301 ASP A CA 1
ATOM 2207 C C . ASP A 1 301 ? -19.392 -1.732 50.144 1.00 68.19 301 ASP A C 1
ATOM 2209 O O . ASP A 1 301 ? -19.009 -2.405 49.183 1.00 68.19 301 ASP A O 1
ATOM 2213 N N . GLY A 1 302 ? -20.603 -1.163 50.167 1.00 66.44 302 GLY A N 1
ATOM 2214 C CA . GLY A 1 302 ? -21.637 -1.301 49.139 1.00 66.44 302 GLY A CA 1
ATOM 2215 C C . GLY A 1 302 ? -22.511 -2.553 49.271 1.00 66.44 302 GLY A C 1
ATOM 2216 O O . GLY A 1 302 ? -23.509 -2.672 48.553 1.00 66.44 302 GLY A O 1
ATOM 2217 N N . TYR A 1 303 ? -22.159 -3.476 50.175 1.00 72.81 303 TYR A N 1
ATOM 2218 C CA . TYR A 1 303 ? -22.901 -4.713 50.449 1.00 72.81 303 TYR A CA 1
ATOM 2219 C C . TYR A 1 303 ? -23.163 -4.910 51.942 1.00 72.81 303 TYR A C 1
ATOM 2221 O O . TYR A 1 303 ? -24.217 -5.416 52.312 1.00 72.81 303 TYR A O 1
ATOM 2229 N N . THR A 1 304 ? -22.230 -4.509 52.799 1.00 83.81 304 THR A N 1
ATOM 2230 C CA . THR A 1 304 ? -22.260 -4.669 54.248 1.00 83.81 304 THR A CA 1
ATOM 2231 C C . THR A 1 304 ? -22.195 -3.307 54.928 1.00 83.81 304 THR A C 1
ATOM 2233 O O . THR A 1 304 ? -21.313 -2.493 54.659 1.00 83.81 304 THR A O 1
ATOM 2236 N N . TYR A 1 305 ? -23.122 -3.087 55.854 1.00 85.00 305 TYR A N 1
ATOM 2237 C CA . TYR A 1 305 ? -23.311 -1.854 56.601 1.00 85.00 305 TYR A CA 1
ATOM 2238 C C . TYR A 1 305 ? -23.093 -2.129 58.079 1.00 85.00 305 TYR A C 1
ATOM 2240 O O . TYR A 1 305 ? -23.883 -2.841 58.704 1.00 85.00 305 TYR A O 1
ATOM 2248 N N . THR A 1 306 ? -22.047 -1.538 58.651 1.00 87.06 306 THR A N 1
ATOM 2249 C CA . THR A 1 306 ? -21.852 -1.544 60.102 1.00 87.06 306 THR A CA 1
ATOM 2250 C C . THR A 1 306 ? -22.431 -0.265 60.679 1.00 87.06 306 THR A C 1
ATOM 2252 O O . THR A 1 306 ? -22.086 0.843 60.275 1.00 87.06 306 THR A O 1
ATOM 2255 N N . LEU A 1 307 ? -23.337 -0.436 61.627 1.00 88.75 307 LEU A N 1
ATOM 2256 C CA . LEU A 1 307 ? -24.059 0.603 62.331 1.00 88.75 307 LEU A CA 1
ATOM 2257 C C . LEU A 1 307 ? -23.538 0.673 63.762 1.00 88.75 307 LEU A C 1
ATOM 2259 O O . LEU A 1 307 ? -23.498 -0.355 64.435 1.00 88.75 307 LEU A O 1
ATOM 2263 N N . THR A 1 308 ? -23.170 1.859 64.242 1.00 88.75 308 THR A N 1
ATOM 2264 C CA . THR A 1 308 ? -22.715 2.068 65.625 1.00 88.75 308 THR A CA 1
ATOM 2265 C C . THR A 1 308 ? -23.613 3.079 66.329 1.00 88.75 308 THR A C 1
ATOM 2267 O O . THR A 1 308 ? -23.831 4.173 65.807 1.00 88.75 308 THR A O 1
ATOM 2270 N N . ASP A 1 309 ? -24.163 2.717 67.488 1.00 90.69 309 ASP A N 1
ATOM 2271 C CA . ASP A 1 309 ? -24.961 3.632 68.311 1.00 90.69 309 ASP A CA 1
ATOM 2272 C C . ASP A 1 309 ? -24.079 4.510 69.217 1.00 90.69 309 ASP A C 1
ATOM 2274 O O . ASP A 1 309 ? -22.857 4.359 69.294 1.00 90.69 309 ASP A O 1
ATOM 2278 N N . ASN A 1 310 ? -24.710 5.451 69.920 1.00 85.12 310 ASN A N 1
ATOM 2279 C CA . ASN A 1 310 ? -24.022 6.392 70.807 1.00 85.12 310 ASN A CA 1
ATOM 2280 C C . ASN A 1 310 ? -23.411 5.736 72.061 1.00 85.12 310 ASN A C 1
ATOM 2282 O O . ASN A 1 310 ? -22.596 6.366 72.734 1.00 85.12 310 ASN A O 1
ATOM 2286 N N . GLU A 1 311 ? -23.802 4.503 72.390 1.00 87.19 311 GLU A N 1
ATOM 2287 C CA . GLU A 1 311 ? -23.281 3.726 73.521 1.00 87.19 311 GLU A CA 1
ATOM 2288 C C . GLU A 1 311 ? -22.141 2.782 73.089 1.00 87.19 311 GLU A C 1
ATOM 2290 O O . GLU A 1 311 ? -21.533 2.112 73.924 1.00 87.19 311 GLU A O 1
ATOM 2295 N N . GLY A 1 312 ? -21.804 2.762 71.793 1.00 83.00 312 GLY A N 1
ATOM 2296 C CA . GLY A 1 312 ? -20.762 1.916 71.209 1.00 83.00 312 GLY A CA 1
ATOM 2297 C C . GLY A 1 312 ? -21.245 0.522 70.799 1.00 83.00 312 GLY A C 1
ATOM 2298 O O . GLY A 1 312 ? -20.429 -0.308 70.392 1.00 83.00 312 GLY A O 1
ATOM 2299 N N . GLY A 1 313 ? -22.550 0.252 70.878 1.00 87.31 313 GLY A N 1
ATOM 2300 C CA . GLY A 1 313 ? -23.165 -0.960 70.349 1.00 87.31 313 GLY A CA 1
ATOM 2301 C C . GLY A 1 313 ? -23.071 -0.994 68.827 1.00 87.31 313 GLY A C 1
ATOM 2302 O O . GLY A 1 313 ? -23.266 0.022 68.160 1.00 87.31 313 GLY A O 1
ATOM 2303 N N . THR A 1 314 ? -22.751 -2.162 68.263 1.00 88.25 314 THR A N 1
ATOM 2304 C CA . THR A 1 314 ? -22.608 -2.339 66.811 1.00 88.25 314 THR A CA 1
ATOM 2305 C C . THR A 1 314 ? -23.614 -3.339 66.263 1.00 88.25 314 THR A C 1
ATOM 2307 O O . THR A 1 314 ? -23.903 -4.356 66.893 1.00 88.25 314 THR A O 1
ATOM 2310 N N . ARG A 1 315 ? -24.141 -3.055 65.071 1.00 88.88 315 ARG A N 1
ATOM 2311 C CA . ARG A 1 315 ? -24.949 -3.982 64.272 1.00 88.88 315 ARG A CA 1
ATOM 2312 C C . ARG A 1 315 ? -24.412 -4.039 62.858 1.00 88.88 315 ARG A C 1
ATOM 2314 O O . ARG A 1 315 ? -23.967 -3.028 62.334 1.00 88.88 315 ARG A O 1
ATOM 2321 N N . THR A 1 316 ? -24.428 -5.217 62.257 1.00 89.62 316 THR A N 1
ATOM 2322 C CA . THR A 1 316 ? -23.938 -5.428 60.893 1.00 89.62 316 THR A CA 1
ATOM 2323 C C . THR A 1 316 ? -25.077 -5.936 60.033 1.00 89.62 316 THR A C 1
ATOM 2325 O O . THR A 1 316 ? -25.724 -6.919 60.386 1.00 89.62 316 THR A O 1
ATOM 2328 N N . PHE A 1 317 ? -25.307 -5.278 58.905 1.00 88.19 317 PHE A N 1
ATOM 2329 C CA . PHE A 1 317 ? -26.335 -5.646 57.946 1.00 88.19 317 PHE A CA 1
ATOM 2330 C C . PHE A 1 317 ? -25.718 -5.940 56.594 1.00 88.19 317 PHE A C 1
ATOM 2332 O O . PHE A 1 317 ? -24.788 -5.256 56.190 1.00 88.19 317 PHE A O 1
ATOM 2339 N N . THR A 1 318 ? -26.273 -6.898 55.868 1.00 88.31 318 THR A N 1
ATOM 2340 C CA . THR A 1 318 ? -25.977 -7.109 54.453 1.00 88.31 318 THR A CA 1
ATOM 2341 C C . THR A 1 318 ? -27.174 -6.647 53.631 1.00 88.31 318 THR A C 1
ATOM 2343 O O . THR A 1 318 ? -28.296 -7.069 53.894 1.00 88.31 318 THR A O 1
ATOM 2346 N N . TYR A 1 319 ? -26.956 -5.767 52.661 1.00 85.69 319 TYR A N 1
ATOM 2347 C CA . TYR A 1 319 ? -27.985 -5.278 51.752 1.00 85.69 319 TYR A CA 1
ATOM 2348 C C . TYR A 1 319 ? -27.912 -6.034 50.424 1.00 85.69 319 TYR A C 1
ATOM 2350 O O . TYR A 1 319 ? -26.902 -5.979 49.718 1.00 85.69 319 TYR A O 1
ATOM 2358 N N . ASP A 1 320 ? -28.994 -6.723 50.072 1.00 82.38 320 ASP A N 1
ATOM 2359 C CA . ASP A 1 320 ? -29.168 -7.308 48.748 1.00 82.38 320 ASP A CA 1
ATOM 2360 C C . ASP A 1 320 ? -29.957 -6.330 47.874 1.00 82.38 320 ASP A C 1
ATOM 2362 O O . ASP A 1 320 ? -31.171 -6.162 48.004 1.00 82.38 320 ASP A O 1
ATOM 2366 N N . ARG A 1 321 ? -29.248 -5.675 46.950 1.00 75.56 321 ARG A N 1
ATOM 2367 C CA . ARG A 1 321 ? -29.844 -4.721 46.007 1.00 75.56 321 ARG A CA 1
ATOM 2368 C C . ARG A 1 321 ? -30.785 -5.394 44.995 1.00 75.56 321 ARG A C 1
ATOM 2370 O O . ARG A 1 321 ? -31.655 -4.722 44.453 1.00 75.56 321 ARG A O 1
ATOM 2377 N N . GLY A 1 322 ? -30.606 -6.684 44.700 1.00 77.88 322 GLY A N 1
ATOM 2378 C CA . GLY A 1 322 ? -31.424 -7.420 43.733 1.00 77.88 322 GLY A CA 1
ATOM 2379 C C . GLY A 1 322 ? -32.830 -7.713 44.253 1.00 77.88 322 GLY A C 1
ATOM 2380 O O . GLY A 1 322 ? -33.797 -7.575 43.505 1.00 77.88 322 GLY A O 1
ATOM 2381 N N . SER A 1 323 ? -32.942 -8.074 45.532 1.00 79.75 323 SER A N 1
ATOM 2382 C CA . SER A 1 323 ? -34.220 -8.265 46.234 1.00 79.75 323 SER A CA 1
ATOM 2383 C C . SER A 1 323 ? -34.691 -7.029 46.998 1.00 79.75 323 SER A C 1
ATOM 2385 O O . SER A 1 323 ? -35.817 -7.028 47.491 1.00 79.75 323 SER A O 1
ATOM 2387 N N . ASN A 1 324 ? -33.855 -5.989 47.092 1.00 81.94 324 ASN A N 1
ATOM 2388 C CA . ASN A 1 324 ? -34.075 -4.823 47.945 1.00 81.94 324 ASN A CA 1
ATOM 2389 C C . ASN A 1 324 ? -34.377 -5.250 49.395 1.00 81.94 324 ASN A C 1
ATOM 2391 O O . ASN A 1 324 ? -35.346 -4.812 50.010 1.00 81.94 324 ASN A O 1
ATOM 2395 N N . THR A 1 325 ? -33.573 -6.166 49.937 1.00 84.81 325 THR A N 1
ATOM 2396 C CA . THR A 1 325 ? -33.723 -6.677 51.307 1.00 84.81 325 THR A CA 1
ATOM 2397 C C . THR A 1 325 ? -32.485 -6.379 52.130 1.00 84.81 325 THR A C 1
ATOM 2399 O O . THR A 1 325 ? -31.370 -6.275 51.619 1.00 84.81 325 THR A O 1
ATOM 2402 N N . LEU A 1 326 ? -32.686 -6.219 53.432 1.00 88.44 326 LEU A N 1
ATOM 2403 C CA . LEU A 1 326 ? -31.620 -5.954 54.382 1.00 88.44 326 LEU A CA 1
ATOM 2404 C C . LEU A 1 326 ? -31.578 -7.095 55.393 1.00 88.44 326 LEU A C 1
ATOM 2406 O O . LEU A 1 326 ? -32.555 -7.336 56.086 1.00 88.44 326 LEU A O 1
ATOM 2410 N N . THR A 1 327 ? -30.454 -7.781 55.515 1.00 88.50 327 THR A N 1
ATOM 2411 C CA . THR A 1 327 ? -30.296 -8.899 56.447 1.00 88.50 327 THR A CA 1
ATOM 2412 C C . THR A 1 327 ? -29.424 -8.468 57.607 1.00 88.50 327 THR A C 1
ATOM 2414 O O . THR A 1 327 ? -28.256 -8.151 57.409 1.00 88.50 327 THR A O 1
ATOM 2417 N N . ASP A 1 328 ? -29.964 -8.469 58.823 1.00 89.81 328 ASP A N 1
ATOM 2418 C CA . ASP A 1 328 ? -29.145 -8.340 60.026 1.00 89.81 328 ASP A CA 1
ATOM 2419 C C . ASP A 1 328 ? -28.334 -9.624 60.200 1.00 89.81 328 ASP A C 1
ATOM 2421 O O . ASP A 1 328 ? -28.922 -10.696 60.351 1.00 89.81 328 ASP A O 1
ATOM 2425 N N . VAL A 1 329 ? -27.008 -9.498 60.155 1.00 87.44 329 VAL A N 1
ATOM 2426 C CA . VAL A 1 329 ? -26.029 -10.585 60.324 1.00 87.44 329 VAL A CA 1
ATOM 2427 C C . VAL A 1 329 ? -25.266 -10.473 61.648 1.00 87.44 329 VAL A C 1
ATOM 2429 O O . VAL A 1 329 ? -24.268 -11.165 61.879 1.00 87.44 329 VAL A O 1
ATOM 2432 N N . THR A 1 330 ? -25.718 -9.591 62.544 1.00 85.88 330 THR A N 1
ATOM 2433 C CA . THR A 1 330 ? -25.087 -9.356 63.842 1.00 85.88 330 THR A CA 1
ATOM 2434 C C . THR A 1 330 ? -25.019 -10.656 64.643 1.00 85.88 330 THR A C 1
ATOM 2436 O O . THR A 1 330 ? -26.026 -11.321 64.886 1.00 85.88 330 THR A O 1
ATOM 2439 N N . ALA A 1 331 ? -23.808 -11.021 65.071 1.00 73.50 331 ALA A N 1
ATOM 2440 C CA . ALA A 1 331 ? -23.540 -12.203 65.894 1.00 73.50 331 ALA A CA 1
ATOM 2441 C C . ALA A 1 331 ? -24.049 -13.548 65.314 1.00 73.50 331 ALA A C 1
ATOM 2443 O O . ALA A 1 331 ? -24.265 -14.497 66.068 1.00 73.50 331 ALA A O 1
ATOM 2444 N N . GLY A 1 332 ? -24.211 -13.656 63.988 1.00 64.00 332 GLY A N 1
ATOM 2445 C CA . GLY A 1 332 ? -24.599 -14.904 63.315 1.00 64.00 332 GLY A CA 1
ATOM 2446 C C . GLY A 1 332 ? -26.098 -15.225 63.345 1.00 64.00 332 GLY A C 1
ATOM 2447 O O . GLY A 1 332 ? -26.491 -16.322 62.952 1.00 64.00 332 GLY A O 1
ATOM 2448 N N . LEU A 1 333 ? -26.935 -14.290 63.796 1.00 63.81 333 LEU A N 1
ATOM 2449 C CA . LEU A 1 333 ? -28.375 -14.321 63.540 1.00 63.81 333 LEU A CA 1
ATOM 2450 C C . LEU A 1 333 ? -28.625 -13.818 62.112 1.00 63.81 333 LEU A C 1
ATOM 2452 O O . LEU A 1 333 ? -27.878 -12.969 61.647 1.00 63.81 333 LEU A O 1
ATOM 2456 N N . SER A 1 334 ? -29.637 -14.341 61.418 1.00 74.38 334 SER A N 1
ATOM 2457 C CA . SER A 1 334 ? -30.008 -13.912 60.061 1.00 74.38 334 SER A CA 1
ATOM 2458 C C . SER A 1 334 ? -31.472 -13.478 60.045 1.00 74.38 334 SER A C 1
ATOM 2460 O O . SER A 1 334 ? -32.364 -14.273 59.734 1.00 74.38 334 SER A O 1
ATOM 2462 N N . ASN A 1 335 ? -31.728 -12.233 60.445 1.00 82.88 335 ASN A N 1
ATOM 2463 C CA . ASN A 1 335 ? -33.065 -11.648 60.366 1.00 82.88 335 ASN A CA 1
ATOM 2464 C C . ASN A 1 335 ? -33.164 -10.831 59.079 1.00 82.88 335 ASN A C 1
ATOM 2466 O O . ASN A 1 335 ? -32.453 -9.842 58.925 1.00 82.88 335 ASN A O 1
ATOM 2470 N N . GLU A 1 336 ? -34.038 -11.240 58.166 1.00 84.50 336 GLU A N 1
ATOM 2471 C CA . GLU A 1 336 ? -34.257 -10.548 56.896 1.00 84.50 336 GLU A CA 1
ATOM 2472 C C . GLU A 1 336 ? -35.354 -9.485 57.041 1.00 84.50 336 GLU A C 1
ATOM 2474 O O . GLU A 1 336 ? -36.453 -9.762 57.525 1.00 84.50 336 GLU A O 1
ATOM 2479 N N . TYR A 1 337 ? -35.048 -8.261 56.629 1.00 87.75 337 TYR A N 1
ATOM 2480 C CA . TYR A 1 337 ? -35.938 -7.112 56.624 1.00 87.75 337 TYR A CA 1
ATOM 2481 C C . TYR A 1 337 ? -36.341 -6.830 55.176 1.00 87.75 337 TYR A C 1
ATOM 2483 O O . TYR A 1 337 ? -35.491 -6.592 54.313 1.00 87.75 337 TYR A O 1
ATOM 2491 N N . ALA A 1 338 ? -37.644 -6.824 54.917 1.00 84.69 338 ALA A N 1
ATOM 2492 C CA . ALA A 1 338 ? -38.193 -6.478 53.613 1.00 84.69 338 ALA A CA 1
ATOM 2493 C C . ALA A 1 338 ? -38.288 -4.956 53.468 1.00 84.69 338 ALA A C 1
ATOM 2495 O O . ALA A 1 338 ? -38.684 -4.269 54.413 1.00 84.69 338 ALA A O 1
ATOM 2496 N N . HIS A 1 339 ? -37.946 -4.417 52.302 1.00 83.62 339 HIS A N 1
ATOM 2497 C CA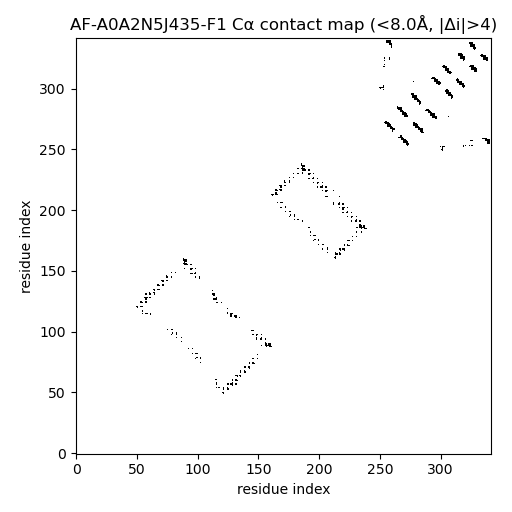 . HIS A 1 339 ? -38.185 -3.004 52.011 1.00 83.62 339 HIS A CA 1
ATOM 2498 C C . HIS A 1 339 ? -39.686 -2.707 51.940 1.00 83.62 339 HIS A C 1
ATOM 2500 O O . HIS A 1 339 ? -40.473 -3.533 51.475 1.00 83.62 339 HIS A O 1
ATOM 2506 N N . ALA A 1 340 ? -40.096 -1.546 52.448 1.00 74.31 340 ALA A N 1
ATOM 2507 C CA . ALA A 1 340 ? -41.459 -1.074 52.268 1.00 74.31 340 ALA A CA 1
ATOM 2508 C C . ALA A 1 340 ? -41.604 -0.341 50.935 1.00 74.31 340 ALA A C 1
ATOM 2510 O O . ALA A 1 340 ? -41.206 0.820 50.808 1.00 74.31 340 ALA A O 1
ATOM 2511 N N . ASP A 1 341 ? -42.265 -1.000 49.987 1.00 57.56 341 ASP A N 1
ATOM 2512 C CA . ASP A 1 341 ? -42.890 -0.320 48.860 1.00 57.56 341 ASP A CA 1
ATOM 2513 C C . ASP A 1 341 ? -44.003 0.585 49.411 1.00 57.56 341 ASP A C 1
ATOM 2515 O O . ASP A 1 341 ? -44.911 0.124 50.109 1.00 57.56 341 ASP A O 1
ATOM 2519 N N . ASN A 1 342 ? -43.886 1.886 49.158 1.00 48.47 342 ASN A N 1
ATOM 2520 C CA . ASN A 1 342 ? -44.857 2.897 49.581 1.00 48.47 342 ASN A CA 1
ATOM 2521 C C . ASN A 1 342 ? -46.111 2.863 48.696 1.00 48.47 342 ASN A C 1
ATOM 2523 O O . ASN A 1 342 ? -45.941 2.785 47.456 1.00 48.47 342 ASN A O 1
#

Radius of gyration: 58.62 Å; Cα contacts (8 Å, |Δi|>4): 392; chains: 1; bounding box: 109×48×183 Å

Foldseek 3Di:
DDDDDDDDDDDDDDDDDPPVVVVVVVVVVVVVVVVVCCVVVVVVVVQVVLQVVLLVLLVVLLVLLVVLQVLLVVLLVVLVVLLPDDPVLFQDCVLSVQSVVLSVVVVVPDDDQDDSDPPDGSVVSNVSSVSSNVSSVVSVVSSVSSVVSSVVRVVRNQVSLQVVLLVLLVVLLVVLVVLLVPCVVLFQDCVLSVQLVVLSVVSVCQSVDDDRGSVSSVVSSVSNVVSSVSSVVRNVVSVVVVVVVVVVLLQPAQAAKWKFDDDDQAKIWIWHDDDQKIWIWIGGPPDPDIDIWIWGQPDDPSFKTWTATPVRDIWIWGADPVQSWIFTCPPNDTTITHGDDD

Nearest PDB structures (foldseek):
  8iyj-assembly1_R4  TM=2.071E-01  e=1.126E-01  Mus musculus
  6ewy-assembly1_A  TM=3.163E-01  e=2.239E+00  Mycobacterium tuberculosis H37Rv
  2xra-assembly1_A  TM=2.411E-01  e=9.605E-01  synthetic construct
  8iyj-assembly1_b5  TM=2.575E-01  e=7.745E+00  Mus musculus

Mean predicted aligned error: 15.92 Å